Protein AF-A0A7S1R978-F1 (afdb_monomer_lite)

pLDDT: mean 82.75, std 14.95, range [45.62, 96.5]

Organism: Alexandrium catenella (NCBI:txid2925)

Secondary structure (DSSP, 8-state):
----HHHHHHHHHHHHHHHHHHHHHHHHHHHHHTT-HHHHHHHHHHHHHHHHHHHHHHHHHHHHHHHHHT--S-HHHHHHHHHHHHHHHHHHHHHHHHHHHTT---HHHHHHHHHHHHHHHHHHHHHHHHHHHHHHHHHHHH---SGGGHHHHHHHHHHHHHHHHHHIIIIIHHHHHHHHHHHHHHTSSSS-------------------------------------

Structure (mmCIF, N/CA/C/O backbone):
data_AF-A0A7S1R978-F1
#
_entry.id   AF-A0A7S1R978-F1
#
loop_
_atom_site.group_PDB
_atom_site.id
_atom_site.type_symbol
_atom_site.label_atom_id
_atom_site.label_alt_id
_atom_site.label_comp_id
_atom_site.label_asym_id
_atom_site.label_entity_id
_atom_site.label_seq_id
_atom_site.pdbx_PDB_ins_code
_atom_site.Cartn_x
_atom_site.Cartn_y
_atom_site.Cartn_z
_atom_site.occupancy
_atom_site.B_iso_or_equiv
_atom_site.auth_seq_id
_atom_site.auth_comp_id
_atom_site.auth_asym_id
_atom_site.auth_atom_id
_atom_site.pdbx_PDB_model_num
ATOM 1 N N . HIS A 1 1 ? -22.075 9.737 7.996 1.00 59.03 1 HIS A N 1
ATOM 2 C CA . HIS A 1 1 ? -22.981 10.378 7.019 1.00 59.03 1 HIS A CA 1
ATOM 3 C C . HIS A 1 1 ? -23.335 9.335 5.976 1.00 59.03 1 HIS A C 1
ATOM 5 O O . HIS A 1 1 ? -22.424 8.663 5.529 1.00 59.03 1 HIS A O 1
ATOM 11 N N . VAL A 1 2 ? -24.612 9.152 5.635 1.00 78.69 2 VAL A N 1
ATOM 12 C CA . VAL A 1 2 ? -25.001 8.219 4.561 1.00 78.69 2 VAL A CA 1
ATOM 13 C C . VAL A 1 2 ? -24.623 8.870 3.231 1.00 78.69 2 VAL A C 1
ATOM 15 O O . VAL A 1 2 ? -25.146 9.946 2.916 1.00 78.69 2 VAL A O 1
ATOM 18 N N . HIS A 1 3 ? -23.684 8.287 2.491 1.00 80.69 3 HIS A N 1
ATOM 19 C CA . HIS A 1 3 ? -23.348 8.747 1.151 1.00 80.69 3 HIS A CA 1
ATOM 20 C C . HIS A 1 3 ? -24.461 8.341 0.185 1.00 80.69 3 HIS A C 1
ATOM 22 O O . HIS A 1 3 ? -25.211 7.384 0.383 1.00 80.69 3 HIS A O 1
ATOM 28 N N . LYS A 1 4 ? -24.641 9.138 -0.867 1.00 91.88 4 LYS A N 1
ATOM 29 C CA . LYS A 1 4 ? -25.615 8.798 -1.911 1.00 91.88 4 LYS A CA 1
ATOM 30 C C . LYS A 1 4 ? -25.023 7.676 -2.757 1.00 91.88 4 LYS A C 1
ATOM 32 O O . LYS A 1 4 ? -23.852 7.756 -3.109 1.00 91.88 4 LYS A O 1
ATOM 37 N N . GLU A 1 5 ? -25.835 6.712 -3.189 1.00 91.25 5 GLU A N 1
ATOM 38 C CA . GLU A 1 5 ? -25.378 5.587 -4.029 1.00 91.25 5 GLU A CA 1
ATOM 39 C C . GLU A 1 5 ? -24.571 6.042 -5.257 1.00 91.25 5 GLU A C 1
ATOM 41 O O . GLU A 1 5 ? -23.590 5.411 -5.647 1.00 91.25 5 GLU A O 1
ATOM 46 N N . TRP A 1 6 ? -24.944 7.188 -5.835 1.00 94.62 6 TRP A N 1
ATOM 47 C CA . TRP A 1 6 ? -24.218 7.809 -6.941 1.00 94.62 6 TRP A CA 1
ATOM 48 C C . TRP A 1 6 ? -22.760 8.165 -6.601 1.00 94.62 6 TRP A C 1
ATOM 50 O O . TRP A 1 6 ? -21.891 8.031 -7.456 1.00 94.62 6 TRP A O 1
ATOM 60 N N . GLN A 1 7 ? -22.464 8.590 -5.367 1.00 93.69 7 GLN A N 1
ATOM 61 C CA . GLN A 1 7 ? -21.101 8.928 -4.932 1.00 93.69 7 GLN A CA 1
ATOM 62 C C . GLN A 1 7 ? -20.205 7.687 -4.884 1.00 93.69 7 GLN A C 1
ATOM 64 O O . GLN A 1 7 ? -19.060 7.749 -5.329 1.00 93.69 7 GLN A O 1
ATOM 69 N N . VAL A 1 8 ? -20.738 6.556 -4.413 1.00 93.31 8 VAL A N 1
ATOM 70 C CA . VAL A 1 8 ? -20.012 5.277 -4.371 1.00 93.31 8 VAL A CA 1
ATOM 71 C C . VAL A 1 8 ? -19.684 4.805 -5.789 1.00 93.31 8 VAL A C 1
ATOM 73 O O . VAL A 1 8 ? -18.535 4.483 -6.088 1.00 93.31 8 VAL A O 1
ATOM 76 N N . TRP A 1 9 ? -20.660 4.831 -6.700 1.00 95.00 9 TRP A N 1
ATOM 77 C CA . TRP A 1 9 ? -20.430 4.471 -8.104 1.00 95.00 9 TRP A CA 1
ATOM 78 C C . TRP A 1 9 ? -19.468 5.421 -8.816 1.00 95.00 9 TRP A C 1
ATOM 80 O O . TRP A 1 9 ? -18.634 4.973 -9.603 1.00 95.00 9 TRP A O 1
ATOM 90 N N . PHE A 1 10 ? -19.548 6.718 -8.523 1.00 95.44 10 PHE A N 1
ATOM 91 C CA . PHE A 1 10 ? -18.620 7.703 -9.063 1.00 95.44 10 PHE A CA 1
ATOM 92 C C . PHE A 1 10 ? -17.176 7.413 -8.634 1.00 95.44 10 PHE A C 1
ATOM 94 O O . PHE A 1 10 ? -16.287 7.427 -9.482 1.00 95.44 10 PHE A O 1
ATOM 101 N N . MET A 1 11 ? -16.939 7.082 -7.358 1.00 94.31 11 MET A N 1
ATOM 102 C CA . MET A 1 11 ? -15.598 6.721 -6.876 1.00 94.31 11 MET A CA 1
ATOM 103 C C . MET A 1 11 ? -15.069 5.440 -7.517 1.00 94.31 11 MET A C 1
ATOM 105 O O . MET A 1 11 ? -13.900 5.388 -7.894 1.00 94.31 11 MET A O 1
ATOM 109 N N . PHE A 1 12 ? -15.929 4.439 -7.718 1.00 94.81 12 PHE A N 1
ATOM 110 C CA . PHE A 1 12 ? -15.549 3.232 -8.452 1.00 94.81 12 PHE A CA 1
ATOM 111 C C . PHE A 1 12 ? -15.115 3.550 -9.884 1.00 94.81 12 PHE A C 1
ATOM 113 O O . PHE A 1 12 ? -14.046 3.131 -10.325 1.00 94.81 12 PHE A O 1
ATOM 120 N N . LEU A 1 13 ? -15.933 4.321 -10.607 1.00 96.38 13 LEU A N 1
ATOM 121 C CA . LEU A 1 13 ? -15.645 4.704 -11.985 1.00 96.38 13 LEU A CA 1
ATOM 122 C C . LEU A 1 13 ? -14.362 5.538 -12.069 1.00 96.38 13 LEU A C 1
ATOM 124 O O . LEU A 1 13 ? -13.575 5.357 -12.993 1.00 96.38 13 LEU A O 1
ATOM 128 N N . TRP A 1 14 ? -14.132 6.413 -11.091 1.00 95.69 14 TRP A N 1
ATOM 129 C CA . TRP A 1 14 ? -12.905 7.188 -10.965 1.00 95.69 14 TRP A CA 1
ATOM 130 C C . TRP A 1 14 ? -11.675 6.294 -10.759 1.00 95.69 14 TRP A C 1
ATOM 132 O O . TRP A 1 14 ? -10.700 6.428 -11.496 1.00 95.69 14 TRP A O 1
ATOM 142 N N . ALA A 1 15 ? -11.723 5.337 -9.827 1.00 94.69 15 ALA A N 1
ATOM 143 C CA . ALA A 1 15 ? -10.633 4.385 -9.596 1.00 94.69 15 ALA A CA 1
ATOM 144 C C . ALA A 1 15 ? -10.360 3.509 -10.834 1.00 94.69 15 ALA A C 1
ATOM 146 O O . ALA A 1 15 ? -9.205 3.312 -11.228 1.00 94.69 15 ALA A O 1
ATOM 147 N N . ALA A 1 16 ? -11.417 3.052 -11.510 1.00 94.94 16 ALA A N 1
ATOM 148 C CA . ALA A 1 16 ? -11.311 2.311 -12.764 1.00 94.94 16 ALA A CA 1
ATOM 149 C C . ALA A 1 16 ? -10.684 3.169 -13.877 1.00 94.94 16 ALA A C 1
ATOM 151 O O . ALA A 1 16 ? -9.764 2.718 -14.561 1.00 94.94 16 ALA A O 1
ATOM 152 N N . ALA A 1 17 ? -11.111 4.426 -14.021 1.00 96.50 17 ALA A N 1
ATOM 153 C CA . ALA A 1 17 ? -10.533 5.365 -14.979 1.00 96.50 17 ALA A CA 1
ATOM 154 C C . ALA A 1 17 ? -9.047 5.626 -14.688 1.00 96.50 17 ALA A C 1
ATOM 156 O O . ALA A 1 17 ? -8.234 5.571 -15.610 1.00 96.50 17 ALA A O 1
ATOM 157 N N . LEU A 1 18 ? -8.666 5.828 -13.421 1.00 95.06 18 LEU A N 1
ATOM 158 C CA . LEU A 1 18 ? -7.262 5.958 -13.019 1.00 95.06 18 LEU A CA 1
ATOM 159 C C . LEU A 1 18 ? -6.455 4.694 -13.328 1.00 95.06 18 LEU A C 1
ATOM 161 O O . LEU A 1 18 ? -5.318 4.805 -13.775 1.00 95.06 18 LEU A O 1
ATOM 165 N N . THR A 1 19 ? -7.042 3.506 -13.162 1.00 93.00 19 THR A N 1
ATOM 166 C CA . THR A 1 19 ? -6.390 2.231 -13.512 1.00 93.00 19 THR A CA 1
ATOM 167 C C . THR A 1 19 ? -6.107 2.155 -15.011 1.00 93.00 19 THR A C 1
ATOM 169 O O . THR A 1 19 ? -5.001 1.803 -15.422 1.00 93.00 19 THR A O 1
ATOM 172 N N . VAL A 1 20 ? -7.077 2.543 -15.844 1.00 93.56 20 VAL A N 1
ATOM 173 C CA . VAL A 1 20 ? -6.907 2.603 -17.304 1.00 93.56 20 VAL A CA 1
ATOM 174 C C . VAL A 1 20 ? -5.846 3.636 -17.682 1.00 93.56 20 VAL A C 1
ATOM 176 O O . VAL A 1 20 ? -4.959 3.345 -18.484 1.00 93.56 20 VAL A O 1
ATOM 179 N N . VAL A 1 21 ? -5.888 4.829 -17.083 1.00 94.62 21 VAL A N 1
ATOM 180 C CA . VAL A 1 21 ? -4.885 5.879 -17.311 1.00 94.62 21 VAL A CA 1
ATOM 181 C C . VAL A 1 21 ? -3.495 5.398 -16.900 1.00 94.62 21 VAL A C 1
ATOM 183 O O . VAL A 1 21 ? -2.549 5.589 -17.662 1.00 94.62 21 VAL A O 1
ATOM 186 N N . ALA A 1 22 ? -3.352 4.731 -15.755 1.00 91.38 22 ALA A N 1
ATOM 187 C CA . ALA A 1 22 ? -2.092 4.139 -15.319 1.00 91.38 22 ALA A CA 1
ATOM 188 C C . ALA A 1 22 ? -1.600 3.105 -16.346 1.00 91.38 22 ALA A C 1
ATOM 190 O O . ALA A 1 22 ? -0.505 3.256 -16.882 1.00 91.38 22 ALA A O 1
ATOM 191 N N . GLY A 1 23 ? -2.442 2.144 -16.736 1.00 89.75 23 GLY A N 1
ATOM 192 C CA . GLY A 1 23 ? -2.088 1.119 -17.724 1.00 89.75 23 GLY A CA 1
ATOM 193 C C . GLY A 1 23 ? -1.670 1.683 -19.088 1.00 89.75 23 GLY A C 1
ATOM 194 O O . GLY A 1 23 ? -0.723 1.191 -19.697 1.00 89.75 23 GLY A O 1
ATOM 195 N N . LEU A 1 24 ? -2.322 2.751 -19.559 1.00 93.50 24 LEU A N 1
ATOM 196 C CA . LEU A 1 24 ? -1.991 3.397 -20.837 1.00 93.50 24 LEU A CA 1
ATOM 197 C C . LEU A 1 24 ? -0.786 4.343 -20.749 1.00 93.50 24 LEU A C 1
ATOM 199 O O . LEU A 1 24 ? -0.091 4.554 -21.748 1.00 93.50 24 LEU A O 1
ATOM 203 N N . SER A 1 25 ? -0.558 4.957 -19.588 1.00 91.62 25 SER A N 1
ATOM 204 C CA . SER A 1 25 ? 0.518 5.928 -19.388 1.00 91.62 25 SER A CA 1
ATOM 205 C C . SER A 1 25 ? 1.862 5.245 -19.147 1.00 91.62 25 SER A C 1
ATOM 207 O O . SER A 1 25 ? 2.849 5.689 -19.728 1.00 91.62 25 SER A O 1
ATOM 209 N N . LEU A 1 26 ? 1.907 4.130 -18.409 1.00 86.56 26 LEU A N 1
ATOM 210 C CA . LEU A 1 26 ? 3.133 3.372 -18.121 1.00 86.56 26 LEU A CA 1
ATOM 211 C C . LEU A 1 26 ? 4.031 3.120 -19.354 1.00 86.56 26 LEU A C 1
ATOM 213 O O . LEU A 1 26 ? 5.184 3.560 -19.327 1.00 86.56 26 LEU A O 1
ATOM 217 N N . PRO A 1 27 ? 3.539 2.544 -20.471 1.00 88.19 27 PRO A N 1
ATOM 218 C CA . PRO A 1 27 ? 4.378 2.298 -21.649 1.00 88.19 27 PRO A CA 1
ATOM 219 C C . PRO A 1 27 ? 4.818 3.586 -22.365 1.00 88.19 27 PRO A C 1
ATOM 221 O O . PRO A 1 27 ? 5.826 3.603 -23.072 1.00 88.19 27 PRO A O 1
ATOM 224 N N . LYS A 1 28 ? 4.068 4.687 -22.221 1.00 91.50 28 LYS A N 1
ATOM 225 C CA . LYS A 1 28 ? 4.440 5.989 -22.800 1.00 91.50 28 LYS A CA 1
ATOM 226 C C . LYS A 1 28 ? 5.491 6.704 -21.955 1.00 91.50 28 LYS A C 1
ATOM 228 O O . LYS A 1 28 ? 6.410 7.294 -22.519 1.00 91.50 28 LYS A O 1
ATOM 233 N N . LEU A 1 29 ? 5.364 6.639 -20.629 1.00 87.44 29 LEU A N 1
ATOM 234 C CA . LEU A 1 29 ? 6.332 7.201 -19.689 1.00 87.44 29 LEU A CA 1
ATOM 235 C C . LEU A 1 29 ? 7.700 6.534 -19.844 1.00 87.44 29 LEU A C 1
ATOM 237 O O . LEU A 1 29 ? 8.719 7.214 -19.775 1.00 87.44 29 LEU A O 1
ATOM 241 N N . GLU A 1 30 ? 7.728 5.231 -20.112 1.00 85.56 30 GLU A N 1
ATOM 242 C CA . GLU A 1 30 ? 8.974 4.496 -20.327 1.00 85.56 30 GLU A CA 1
ATOM 243 C C . GLU A 1 30 ? 9.753 5.010 -21.546 1.00 85.56 30 GLU A C 1
ATOM 245 O O . GLU A 1 30 ? 10.946 5.291 -21.451 1.00 85.56 30 GLU A O 1
ATOM 250 N N . LYS A 1 31 ? 9.069 5.258 -22.670 1.00 89.56 31 LYS A N 1
ATOM 251 C CA . LYS A 1 31 ? 9.699 5.857 -23.862 1.00 89.56 31 LYS A CA 1
ATOM 252 C C . LYS A 1 31 ? 10.277 7.245 -23.576 1.00 89.56 31 LYS A C 1
ATOM 254 O O . LYS A 1 31 ? 11.285 7.635 -24.166 1.00 89.56 31 LYS A O 1
ATOM 259 N N . LEU A 1 32 ? 9.647 7.994 -22.671 1.00 89.00 32 LEU A N 1
ATOM 260 C CA . LEU A 1 32 ? 10.105 9.322 -22.275 1.00 89.00 32 LEU A CA 1
ATOM 261 C C . LEU A 1 32 ? 11.310 9.261 -21.321 1.00 89.00 32 LEU A C 1
ATOM 263 O O . LEU A 1 32 ? 12.188 10.119 -21.404 1.00 89.00 32 LEU A O 1
ATOM 267 N N . ALA A 1 33 ? 11.396 8.233 -20.471 1.00 89.69 33 ALA A N 1
ATOM 268 C CA . ALA A 1 33 ? 12.484 8.053 -19.506 1.00 89.69 33 ALA A CA 1
ATOM 269 C C . ALA A 1 33 ? 13.871 7.935 -20.168 1.00 89.69 33 ALA A C 1
ATOM 271 O O . ALA A 1 33 ? 14.867 8.338 -19.572 1.00 89.69 33 ALA A O 1
ATOM 272 N N . VAL A 1 34 ? 13.935 7.468 -21.421 1.00 89.94 34 VAL A N 1
ATOM 273 C CA . VAL A 1 34 ? 15.184 7.318 -22.195 1.00 89.94 34 VAL A CA 1
ATOM 274 C C . VAL A 1 34 ? 15.879 8.663 -22.478 1.00 89.94 34 VAL A C 1
ATOM 276 O O . VAL A 1 34 ? 17.083 8.700 -22.710 1.00 89.94 34 VAL A O 1
ATOM 279 N N . HIS A 1 35 ? 15.162 9.791 -22.421 1.00 89.44 35 HIS A N 1
ATOM 280 C CA . HIS A 1 35 ? 15.689 11.095 -22.849 1.00 89.44 35 HIS A CA 1
ATOM 281 C C . HIS A 1 35 ? 16.551 11.819 -21.796 1.00 89.44 35 HIS A C 1
ATOM 283 O O . HIS A 1 35 ? 17.089 12.888 -22.085 1.00 89.44 35 HIS A O 1
ATOM 289 N N . GLY A 1 36 ? 16.718 11.271 -20.585 1.00 92.25 36 GLY A N 1
ATOM 290 C CA . GLY A 1 36 ? 17.681 11.807 -19.621 1.00 92.25 36 GLY A CA 1
ATOM 291 C C . GLY A 1 36 ? 17.504 11.326 -18.175 1.00 92.25 36 GLY A C 1
ATOM 292 O O . GLY A 1 36 ? 16.426 10.876 -17.784 1.00 92.25 36 GLY A O 1
ATOM 293 N N . PRO A 1 37 ? 18.537 11.487 -17.325 1.00 90.06 37 PRO A N 1
ATOM 294 C CA . PRO A 1 37 ? 18.536 10.975 -15.949 1.00 90.06 37 PRO A CA 1
ATOM 295 C C . PRO A 1 37 ? 17.480 11.643 -15.052 1.00 90.06 37 PRO A C 1
ATOM 297 O O . PRO A 1 37 ? 16.910 11.004 -14.169 1.00 90.06 37 PRO A O 1
ATOM 300 N N . TRP A 1 38 ? 17.173 12.922 -15.288 1.00 92.94 38 TRP A N 1
ATOM 301 C CA . TRP A 1 38 ? 16.103 13.627 -14.573 1.00 92.94 38 TRP A CA 1
ATOM 302 C C . TRP A 1 38 ? 14.709 13.147 -14.988 1.00 92.94 38 TRP A C 1
ATOM 304 O O . TRP A 1 38 ? 13.830 13.025 -14.135 1.00 92.94 38 TRP A O 1
ATOM 314 N N . ALA A 1 39 ? 14.520 12.825 -16.273 1.00 92.12 39 ALA A N 1
ATOM 315 C CA . ALA A 1 39 ? 13.264 12.279 -16.776 1.00 92.12 39 ALA A CA 1
ATOM 316 C C . ALA A 1 39 ? 12.991 10.896 -16.174 1.00 92.12 39 ALA A C 1
ATOM 318 O O . ALA A 1 39 ? 11.877 10.647 -15.723 1.00 92.12 39 ALA A O 1
ATOM 319 N N . ALA A 1 40 ? 14.014 10.042 -16.064 1.00 88.19 40 ALA A N 1
ATOM 320 C CA . ALA A 1 40 ? 13.897 8.737 -15.415 1.00 88.19 40 ALA A CA 1
ATOM 321 C C . ALA A 1 40 ? 13.421 8.844 -13.952 1.00 88.19 40 ALA A C 1
ATOM 323 O O . ALA A 1 40 ? 12.474 8.163 -13.559 1.00 88.19 40 ALA A O 1
ATOM 324 N N . ARG A 1 41 ? 14.000 9.762 -13.160 1.00 91.12 41 ARG A N 1
ATOM 325 C CA . ARG A 1 41 ? 13.560 10.010 -11.771 1.00 91.12 41 ARG A CA 1
ATOM 326 C C . ARG A 1 41 ? 12.119 10.511 -11.698 1.00 91.12 41 ARG A C 1
ATOM 328 O O . ARG A 1 41 ? 11.344 10.024 -10.879 1.00 91.12 41 ARG A O 1
ATOM 335 N N . GLY A 1 42 ? 11.756 11.466 -12.556 1.00 92.50 42 GLY A N 1
ATOM 336 C CA . GLY A 1 42 ? 10.394 11.998 -12.617 1.00 92.50 42 GLY A CA 1
ATOM 337 C C . GLY A 1 42 ? 9.370 10.927 -12.992 1.00 92.50 42 GLY A C 1
ATOM 338 O O . GLY A 1 42 ? 8.319 10.832 -12.362 1.00 92.50 42 GLY A O 1
ATOM 339 N N . VAL A 1 43 ? 9.708 10.074 -13.962 1.00 90.75 43 VAL A N 1
ATOM 340 C CA . VAL A 1 43 ? 8.883 8.931 -14.366 1.00 90.75 43 VAL A CA 1
ATOM 341 C C . VAL A 1 43 ? 8.700 7.962 -13.205 1.00 90.75 43 VAL A C 1
ATOM 343 O O . VAL A 1 43 ? 7.564 7.601 -12.924 1.00 90.75 43 VAL A O 1
ATOM 346 N N . HIS A 1 44 ? 9.766 7.595 -12.491 1.00 87.44 44 HIS A N 1
ATOM 347 C CA . HIS A 1 44 ? 9.664 6.706 -11.333 1.00 87.44 44 HIS A CA 1
ATOM 348 C C . HIS A 1 44 ? 8.720 7.265 -10.253 1.00 87.44 44 HIS A C 1
ATOM 350 O O . HIS A 1 44 ? 7.801 6.575 -9.816 1.00 87.44 44 HIS A O 1
ATOM 356 N N . VAL A 1 45 ? 8.877 8.539 -9.872 1.00 90.50 45 VAL A N 1
ATOM 357 C CA . VAL A 1 45 ? 7.979 9.191 -8.898 1.00 90.50 45 VAL A CA 1
ATOM 358 C C . VAL A 1 45 ? 6.534 9.191 -9.398 1.00 90.50 45 VAL A C 1
ATOM 360 O O . VAL A 1 45 ? 5.621 8.856 -8.647 1.00 90.50 45 VAL A O 1
ATOM 363 N N . LEU A 1 46 ? 6.316 9.513 -10.674 1.00 92.12 46 LEU A N 1
ATOM 364 C CA . LEU A 1 46 ? 4.980 9.537 -11.264 1.00 92.12 46 LEU A CA 1
ATOM 365 C C . LEU A 1 46 ? 4.340 8.141 -11.312 1.00 92.12 46 LEU A C 1
ATOM 367 O O . LEU A 1 46 ? 3.148 8.028 -11.034 1.00 92.12 46 LEU A O 1
ATOM 371 N N . LYS A 1 47 ? 5.115 7.082 -11.596 1.00 89.69 47 LYS A N 1
ATOM 372 C CA . LYS A 1 47 ? 4.651 5.684 -11.525 1.00 89.69 47 LYS A CA 1
ATOM 373 C C . LYS A 1 47 ? 4.151 5.347 -10.118 1.00 89.69 47 LYS A C 1
ATOM 375 O O . LYS A 1 47 ? 3.024 4.879 -9.976 1.00 89.69 47 LYS A O 1
ATOM 380 N N . VAL A 1 48 ? 4.959 5.632 -9.092 1.00 89.19 48 VAL A N 1
ATOM 381 C CA . VAL A 1 48 ? 4.608 5.370 -7.685 1.00 89.19 48 VAL A CA 1
ATOM 382 C C . VAL A 1 48 ? 3.351 6.143 -7.287 1.00 89.19 48 VAL A C 1
ATOM 384 O O . VAL A 1 48 ? 2.426 5.559 -6.729 1.00 89.19 48 VAL A O 1
ATOM 387 N N . VAL A 1 49 ? 3.272 7.434 -7.624 1.00 91.62 49 VAL A N 1
ATOM 388 C CA . VAL A 1 49 ? 2.099 8.271 -7.323 1.00 91.62 49 VAL A CA 1
ATOM 389 C C . VAL A 1 49 ? 0.846 7.747 -8.023 1.00 91.62 49 VAL A C 1
ATOM 391 O O . VAL A 1 49 ? -0.200 7.659 -7.389 1.00 91.62 49 VAL A O 1
ATOM 394 N N . LEU A 1 50 ? 0.931 7.365 -9.301 1.00 91.88 50 LEU A N 1
ATOM 395 C CA . LEU A 1 50 ? -0.208 6.806 -10.037 1.00 91.88 50 LEU A CA 1
ATOM 396 C C . LEU A 1 50 ? -0.709 5.505 -9.407 1.00 91.88 50 LEU A C 1
ATOM 398 O O . LEU A 1 50 ? -1.908 5.369 -9.174 1.00 91.88 50 LEU A O 1
ATOM 402 N N . ILE A 1 51 ? 0.199 4.574 -9.105 1.00 89.62 51 ILE A N 1
ATOM 403 C CA . ILE A 1 51 ? -0.149 3.294 -8.475 1.00 89.62 51 ILE A CA 1
ATOM 404 C C . ILE A 1 51 ? -0.773 3.535 -7.100 1.00 89.62 51 ILE A C 1
ATOM 406 O O . ILE A 1 51 ? -1.810 2.952 -6.791 1.00 89.62 51 ILE A O 1
ATOM 410 N N . MET A 1 52 ? -0.210 4.457 -6.319 1.00 90.25 52 MET A N 1
ATOM 411 C CA . MET A 1 52 ? -0.750 4.838 -5.017 1.00 90.25 52 MET A CA 1
ATOM 412 C C . MET A 1 52 ? -2.149 5.459 -5.138 1.00 90.25 52 MET A C 1
ATOM 414 O O . MET A 1 52 ? -3.056 5.066 -4.414 1.00 90.25 52 MET A O 1
ATOM 418 N N . LEU A 1 53 ? -2.383 6.366 -6.090 1.00 93.00 53 LEU A N 1
ATOM 419 C CA . LEU A 1 53 ? -3.707 6.965 -6.314 1.00 93.00 53 LEU A CA 1
ATOM 420 C C . LEU A 1 53 ? -4.764 5.926 -6.704 1.00 93.00 53 LEU A C 1
ATOM 422 O O . LEU A 1 53 ? -5.898 5.998 -6.230 1.00 93.00 53 LEU A O 1
ATOM 426 N N . VAL A 1 54 ? -4.400 4.954 -7.544 1.00 92.50 54 VAL A N 1
ATOM 427 C CA . VAL A 1 54 ? -5.285 3.838 -7.913 1.00 92.50 54 VAL A CA 1
ATOM 428 C C . VAL A 1 54 ? -5.632 3.002 -6.681 1.00 92.50 54 VAL A C 1
ATOM 430 O O . VAL A 1 54 ? -6.809 2.747 -6.422 1.00 92.50 54 VAL A O 1
ATOM 433 N N . ALA A 1 55 ? -4.620 2.631 -5.898 1.00 90.12 55 ALA A N 1
ATOM 434 C CA . ALA A 1 55 ? -4.765 1.905 -4.641 1.00 90.12 55 ALA A CA 1
ATOM 435 C C . ALA A 1 55 ? -5.727 2.611 -3.668 1.00 90.12 55 ALA A C 1
ATOM 437 O O . ALA A 1 55 ? -6.679 2.000 -3.179 1.00 90.12 55 ALA A O 1
ATOM 438 N N . TRP A 1 56 ? -5.530 3.912 -3.446 1.00 90.56 56 TRP A N 1
ATOM 439 C CA . TRP A 1 56 ? -6.397 4.729 -2.593 1.00 90.56 56 TRP A CA 1
ATOM 440 C C . TRP A 1 56 ? -7.824 4.826 -3.127 1.00 90.56 56 TRP A C 1
ATOM 442 O O . TRP A 1 56 ? -8.771 4.755 -2.347 1.00 90.56 56 TRP A O 1
ATOM 452 N N . GLY A 1 57 ? -7.992 4.947 -4.446 1.00 93.56 57 GLY A N 1
ATOM 453 C CA . GLY A 1 57 ? -9.309 4.968 -5.078 1.00 93.56 57 GLY A CA 1
ATOM 454 C C . GLY A 1 57 ? -10.117 3.705 -4.777 1.00 93.56 57 GLY A C 1
ATOM 455 O O . GLY A 1 57 ? -11.281 3.801 -4.389 1.00 93.56 57 GLY A O 1
ATOM 456 N N . TYR A 1 58 ? -9.495 2.529 -4.892 1.00 92.81 58 TYR A N 1
ATOM 457 C CA . TYR A 1 58 ? -10.154 1.264 -4.559 1.00 92.81 58 TYR A CA 1
ATOM 458 C C . TYR A 1 58 ? -10.380 1.084 -3.060 1.00 92.81 58 TYR A C 1
ATOM 460 O O . TYR A 1 58 ? -11.434 0.574 -2.683 1.00 92.81 58 TYR A O 1
ATOM 468 N N . LEU A 1 59 ? -9.437 1.507 -2.212 1.00 89.94 59 LEU A N 1
ATOM 469 C CA . LEU A 1 59 ? -9.591 1.406 -0.761 1.00 89.94 59 LEU A CA 1
ATOM 470 C C . LEU A 1 59 ? -10.759 2.267 -0.272 1.00 89.94 59 LEU A C 1
ATOM 472 O O . LEU A 1 59 ? -11.639 1.743 0.402 1.00 89.94 59 LEU A O 1
ATOM 476 N N . LEU A 1 60 ? -10.817 3.542 -0.673 1.00 91.38 60 LEU A N 1
ATOM 477 C CA . LEU A 1 60 ? -11.903 4.457 -0.300 1.00 91.38 60 LEU A CA 1
ATOM 478 C C . LEU A 1 60 ? -13.255 3.980 -0.832 1.00 91.38 60 LEU A C 1
ATOM 480 O O . LEU A 1 60 ? -14.259 4.013 -0.123 1.00 91.38 60 LEU A O 1
ATOM 484 N N . TRP A 1 61 ? -13.289 3.504 -2.078 1.00 94.50 61 TRP A N 1
ATOM 485 C CA . TRP A 1 61 ? -14.503 2.911 -2.626 1.00 94.50 61 TRP A CA 1
ATOM 486 C C . TRP A 1 61 ? -14.948 1.679 -1.826 1.00 94.50 61 TRP A C 1
ATOM 488 O O . TRP A 1 61 ? -16.130 1.558 -1.500 1.00 94.50 61 TRP A O 1
ATOM 498 N N . GLY A 1 62 ? -14.014 0.778 -1.511 1.00 91.75 62 GLY A N 1
ATOM 499 C CA . GLY A 1 62 ? -14.279 -0.445 -0.761 1.00 91.75 62 GLY A CA 1
ATOM 500 C C . GLY A 1 62 ? -14.790 -0.149 0.643 1.00 91.75 62 GLY A C 1
ATOM 501 O O . GLY A 1 62 ? -15.768 -0.758 1.064 1.00 91.75 62 GLY A O 1
ATOM 502 N N . GLU A 1 63 ? -14.186 0.825 1.319 1.00 90.94 63 GLU A N 1
ATOM 503 C CA . GLU A 1 63 ? -14.607 1.323 2.626 1.00 90.94 63 GLU A CA 1
ATOM 504 C C . GLU A 1 63 ? -16.075 1.774 2.580 1.00 90.94 63 GLU A C 1
ATOM 506 O O . GLU A 1 63 ? -16.921 1.253 3.309 1.00 90.94 63 GLU A O 1
ATOM 511 N N . TRP A 1 64 ? -16.420 2.665 1.647 1.00 91.50 64 TRP A N 1
ATOM 512 C CA . TRP A 1 64 ? -17.783 3.193 1.528 1.00 91.50 64 TRP A CA 1
ATOM 513 C C . TRP A 1 64 ? -18.792 2.106 1.156 1.00 9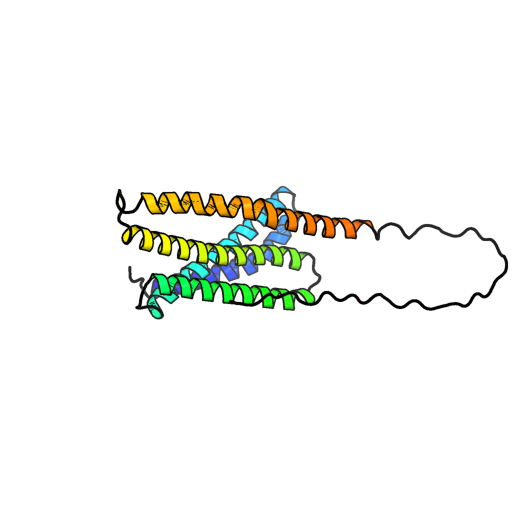1.50 64 TRP A C 1
ATOM 515 O O . TRP A 1 64 ? -19.852 1.993 1.773 1.00 91.50 64 TRP A O 1
ATOM 525 N N . ALA A 1 65 ? -18.459 1.264 0.176 1.00 92.31 65 ALA A N 1
ATOM 526 C CA . ALA A 1 65 ? -19.331 0.177 -0.254 1.00 92.31 65 ALA A CA 1
ATOM 527 C C . ALA A 1 65 ? -19.565 -0.850 0.867 1.00 92.31 65 ALA A C 1
ATOM 529 O O . ALA A 1 65 ? -20.681 -1.362 1.008 1.00 92.31 65 ALA A O 1
ATOM 530 N N . PHE A 1 66 ? -18.535 -1.139 1.665 1.00 91.38 66 PHE A N 1
ATOM 531 C CA . PHE A 1 66 ? -18.602 -2.083 2.774 1.00 91.38 66 PHE A CA 1
ATOM 532 C C . PHE A 1 66 ? -19.462 -1.545 3.923 1.00 91.38 66 PHE A C 1
ATOM 534 O O . PHE A 1 66 ? -20.407 -2.228 4.338 1.00 91.38 66 PHE A O 1
ATOM 541 N N . TYR A 1 67 ? -19.201 -0.317 4.388 1.00 87.62 67 TYR A N 1
ATOM 542 C CA . TYR A 1 67 ? -19.944 0.273 5.509 1.00 87.62 67 TYR A CA 1
ATOM 543 C C . TYR A 1 67 ? -21.410 0.517 5.198 1.00 87.62 67 TYR A C 1
ATOM 545 O O . TYR A 1 67 ? -22.253 0.352 6.074 1.00 87.62 67 TYR A O 1
ATOM 553 N N . GLU A 1 68 ? -21.749 0.883 3.965 1.00 86.88 68 GLU A N 1
ATOM 554 C CA . GLU A 1 68 ? -23.140 1.207 3.649 1.00 86.88 68 GLU A CA 1
ATOM 555 C C . GLU A 1 68 ? -24.006 -0.025 3.402 1.00 86.88 68 GLU A C 1
ATOM 557 O O . GLU A 1 68 ? -25.194 -0.025 3.738 1.00 86.88 68 GLU A O 1
ATOM 562 N N . ARG A 1 69 ? -23.439 -1.075 2.796 1.00 85.88 69 ARG A N 1
ATOM 563 C CA . ARG A 1 69 ? -24.228 -2.229 2.342 1.00 85.88 69 ARG A CA 1
ATOM 564 C C . ARG A 1 69 ? -24.122 -3.441 3.244 1.00 85.88 69 ARG A C 1
ATOM 566 O O . ARG A 1 69 ? -25.118 -4.143 3.404 1.00 85.88 69 ARG A O 1
ATOM 573 N N . MET A 1 70 ? -22.937 -3.719 3.782 1.00 84.00 70 MET A N 1
ATOM 574 C CA . MET A 1 70 ? -22.685 -4.983 4.475 1.00 84.00 70 MET A CA 1
ATOM 575 C C . MET A 1 70 ? -22.825 -4.870 5.988 1.00 84.00 70 MET A C 1
ATOM 577 O O . MET A 1 70 ? -23.281 -5.822 6.619 1.00 84.00 70 MET A O 1
ATOM 581 N N . PHE A 1 71 ? -22.477 -3.722 6.574 1.00 83.00 71 PHE A N 1
ATOM 582 C CA . PHE A 1 71 ? -22.420 -3.581 8.025 1.00 83.00 71 PHE A CA 1
ATOM 583 C C . PHE A 1 71 ? -23.452 -2.596 8.574 1.00 83.00 71 PHE A C 1
ATOM 585 O O . PHE A 1 71 ? -23.333 -1.389 8.424 1.00 83.00 71 PHE A O 1
ATOM 592 N N . ARG A 1 72 ? -24.457 -3.123 9.284 1.00 85.81 72 ARG A N 1
ATOM 593 C CA . ARG A 1 72 ? -25.356 -2.334 10.154 1.00 85.81 72 ARG A CA 1
ATOM 594 C C . ARG A 1 72 ? -25.068 -2.538 11.650 1.00 85.81 72 ARG A C 1
ATOM 596 O O . ARG A 1 72 ? -25.870 -2.128 12.481 1.00 85.81 72 ARG A O 1
ATOM 603 N N . GLY A 1 73 ? -23.984 -3.246 11.970 1.00 86.62 73 GLY A N 1
ATOM 604 C CA . GLY A 1 73 ? -23.610 -3.634 13.329 1.00 86.62 73 GLY A CA 1
ATOM 605 C C . GLY A 1 73 ? -22.585 -2.699 13.969 1.00 86.62 73 GLY A C 1
ATOM 606 O O . GLY A 1 73 ? -22.497 -1.523 13.626 1.00 86.62 73 GLY A O 1
ATOM 607 N N . ASP A 1 74 ? -21.806 -3.255 14.895 1.00 89.31 74 ASP A N 1
ATOM 608 C CA . ASP A 1 74 ? -20.698 -2.570 15.563 1.00 89.31 74 ASP A CA 1
ATOM 609 C C . ASP A 1 74 ? -19.650 -2.090 14.541 1.00 89.31 74 ASP A C 1
ATOM 611 O O . ASP A 1 74 ? -19.150 -2.875 13.726 1.00 89.31 74 ASP A O 1
ATOM 615 N N . MET A 1 75 ? -19.327 -0.794 14.590 1.00 86.00 75 MET A N 1
ATOM 616 C CA . MET A 1 75 ? -18.353 -0.167 13.698 1.00 86.00 75 MET A CA 1
ATOM 617 C C . MET A 1 75 ? -16.971 -0.812 13.831 1.00 86.00 75 MET A C 1
ATOM 619 O O . MET A 1 75 ? -16.335 -1.087 12.812 1.00 86.00 75 MET A O 1
ATOM 623 N N . MET A 1 76 ? -16.527 -1.129 15.052 1.00 88.06 76 MET A N 1
ATOM 624 C CA . MET A 1 76 ? -15.197 -1.691 15.301 1.00 88.06 76 MET A CA 1
ATOM 625 C C . MET A 1 76 ? -15.042 -3.057 14.629 1.00 88.06 76 MET A C 1
ATOM 627 O O . MET A 1 76 ? -14.037 -3.322 13.965 1.00 88.06 76 MET A O 1
ATOM 631 N N . PHE A 1 77 ? -16.067 -3.905 14.741 1.00 90.50 77 PHE A N 1
ATOM 632 C CA . PHE A 1 77 ? -16.071 -5.206 14.077 1.00 90.50 77 PHE A CA 1
ATOM 633 C C . PHE A 1 77 ? -16.073 -5.053 12.548 1.00 90.50 77 PHE A C 1
ATOM 635 O O . PHE A 1 77 ? -15.349 -5.773 11.862 1.00 90.50 77 PHE A O 1
ATOM 642 N N . GLY A 1 78 ? -16.794 -4.060 12.015 1.00 90.81 78 GLY A N 1
ATOM 643 C CA . GLY A 1 78 ? -16.770 -3.725 10.589 1.00 90.81 78 GLY A CA 1
ATOM 644 C C . GLY A 1 78 ? -15.372 -3.351 10.075 1.00 90.81 78 GLY A C 1
ATOM 645 O O . GLY A 1 78 ? -14.932 -3.911 9.073 1.00 90.81 78 GLY A O 1
ATOM 646 N N . HIS A 1 79 ? -14.648 -2.467 10.776 1.00 90.38 79 HIS A N 1
ATOM 647 C CA . HIS A 1 79 ? -13.258 -2.107 10.434 1.00 90.38 79 HIS A CA 1
ATOM 648 C C . HIS A 1 79 ? -12.322 -3.315 10.473 1.00 90.38 79 HIS A C 1
ATOM 650 O O . HIS A 1 79 ? -11.566 -3.527 9.527 1.00 90.38 79 HIS A O 1
ATOM 656 N N . MET A 1 80 ? -12.427 -4.155 11.502 1.00 92.25 80 MET A N 1
ATOM 657 C CA . MET A 1 80 ? -11.603 -5.358 11.614 1.00 92.25 80 MET A CA 1
ATOM 658 C C . MET A 1 80 ? -11.845 -6.334 10.454 1.00 92.25 80 MET A C 1
ATOM 660 O O . MET A 1 80 ? -10.893 -6.806 9.830 1.00 92.25 80 MET A O 1
ATOM 664 N N . VAL A 1 81 ? -13.111 -6.614 10.125 1.00 92.88 81 VAL A N 1
ATOM 665 C CA . VAL A 1 81 ? -13.468 -7.500 9.005 1.00 92.88 81 VAL A CA 1
ATOM 666 C C . VAL A 1 81 ? -12.994 -6.914 7.674 1.00 92.88 81 VAL A C 1
ATOM 668 O O . VAL A 1 81 ? -12.445 -7.648 6.851 1.00 92.88 81 VAL A O 1
ATOM 671 N N . PHE A 1 82 ? -13.146 -5.603 7.471 1.00 91.81 82 PHE A N 1
ATOM 672 C CA . PHE A 1 82 ? -12.654 -4.927 6.272 1.00 91.81 82 PHE A CA 1
ATOM 673 C C . PHE A 1 82 ? -11.135 -5.076 6.111 1.00 91.81 82 PHE A C 1
ATOM 675 O O . PHE A 1 82 ? -10.686 -5.484 5.040 1.00 91.81 82 PHE A O 1
ATOM 682 N N . SER A 1 83 ? -10.343 -4.836 7.161 1.00 92.50 83 SER A N 1
ATOM 683 C CA . SER A 1 83 ? -8.879 -4.989 7.114 1.00 92.50 83 SER A CA 1
ATOM 684 C C . SER A 1 83 ? -8.453 -6.441 6.843 1.00 92.50 83 SER A C 1
ATOM 686 O O . SER A 1 83 ? -7.493 -6.689 6.107 1.00 92.50 83 SER A O 1
ATOM 688 N N . VAL A 1 84 ? -9.196 -7.428 7.359 1.00 93.50 84 VAL A N 1
ATOM 689 C CA . VAL A 1 84 ? -8.959 -8.852 7.056 1.00 93.50 84 VAL A CA 1
ATOM 690 C C . VAL A 1 84 ? -9.265 -9.168 5.590 1.00 93.50 84 VAL A C 1
ATOM 692 O O . VAL A 1 84 ? -8.459 -9.799 4.910 1.00 93.50 84 VAL A O 1
ATOM 695 N N . ILE A 1 85 ? -10.392 -8.700 5.053 1.00 93.06 85 ILE A N 1
ATOM 696 C CA . ILE A 1 85 ? -10.722 -8.904 3.634 1.00 93.06 85 ILE A CA 1
ATOM 697 C C . ILE A 1 85 ? -9.694 -8.203 2.740 1.00 93.06 85 ILE A C 1
ATOM 699 O O . ILE A 1 85 ? -9.207 -8.804 1.783 1.00 93.06 85 ILE A O 1
ATOM 703 N N . ALA A 1 86 ? -9.319 -6.965 3.066 1.00 91.25 86 ALA A N 1
ATOM 704 C CA . ALA A 1 86 ? -8.318 -6.207 2.326 1.00 91.25 86 ALA A CA 1
ATOM 705 C C . ALA A 1 86 ? -6.967 -6.937 2.303 1.00 91.25 86 ALA A C 1
ATOM 707 O O . ALA A 1 86 ? -6.363 -7.061 1.238 1.00 91.25 86 ALA A O 1
ATOM 708 N N . THR A 1 87 ? -6.522 -7.495 3.434 1.00 93.81 87 THR A N 1
ATOM 709 C CA . THR A 1 87 ? -5.283 -8.289 3.477 1.00 93.81 87 THR A CA 1
ATOM 710 C C . THR A 1 87 ? -5.382 -9.586 2.688 1.00 93.81 87 THR A C 1
ATOM 712 O O . THR A 1 87 ? -4.446 -9.903 1.960 1.00 93.81 87 THR A O 1
ATOM 715 N N . LEU A 1 88 ? -6.505 -10.307 2.750 1.00 95.62 88 LEU A N 1
ATOM 716 C CA . LEU A 1 88 ? -6.716 -11.511 1.939 1.00 95.62 88 LEU A CA 1
ATOM 717 C C . LEU A 1 88 ? -6.695 -11.205 0.439 1.00 95.62 88 LEU A C 1
ATOM 719 O O . LEU A 1 88 ? -6.067 -11.937 -0.324 1.00 95.62 88 LEU A O 1
ATOM 723 N N . VAL A 1 89 ? -7.325 -10.109 0.012 1.00 92.94 89 VAL A N 1
ATOM 724 C CA . VAL A 1 89 ? -7.281 -9.657 -1.386 1.00 92.94 89 VAL A CA 1
ATOM 725 C C . VAL A 1 89 ? -5.855 -9.276 -1.782 1.00 92.94 89 VAL A C 1
ATOM 727 O O . VAL A 1 89 ? -5.384 -9.712 -2.830 1.00 92.94 89 VAL A O 1
ATOM 730 N N . CYS A 1 90 ? -5.136 -8.532 -0.937 1.00 93.25 90 CYS A N 1
ATOM 731 C CA . CYS A 1 90 ? -3.735 -8.183 -1.177 1.00 93.25 90 CYS A CA 1
ATOM 732 C C . CYS A 1 90 ? -2.861 -9.438 -1.323 1.00 93.25 90 CYS A C 1
ATOM 734 O O . CYS A 1 90 ? -2.116 -9.554 -2.293 1.00 93.25 90 CYS A O 1
ATOM 736 N N . LEU A 1 91 ? -2.994 -10.410 -0.415 1.00 94.00 91 LEU A N 1
ATOM 737 C CA . LEU A 1 91 ? -2.277 -11.687 -0.473 1.00 94.00 91 LEU A CA 1
ATOM 738 C C . LEU A 1 91 ? -2.633 -12.491 -1.724 1.00 94.00 91 LEU A C 1
ATOM 740 O O . LEU A 1 91 ? -1.739 -13.041 -2.359 1.00 94.00 91 LEU A O 1
ATOM 744 N N . ALA A 1 92 ? -3.910 -12.531 -2.112 1.00 95.81 92 ALA A N 1
ATOM 745 C CA . ALA A 1 92 ? -4.344 -13.208 -3.330 1.00 95.81 92 ALA A CA 1
ATOM 746 C C . ALA A 1 92 ? -3.716 -12.576 -4.580 1.00 95.81 92 ALA A C 1
ATOM 748 O O . ALA A 1 92 ? -3.220 -13.297 -5.444 1.00 95.81 92 ALA A O 1
ATOM 749 N N . VAL A 1 93 ? -3.674 -11.242 -4.666 1.00 92.25 93 VAL A N 1
ATOM 750 C CA . VAL A 1 93 ? -3.024 -10.536 -5.782 1.00 92.25 93 VAL A CA 1
ATOM 751 C C . VAL A 1 93 ? -1.517 -10.793 -5.788 1.00 92.25 93 VAL A C 1
ATOM 753 O O . VAL A 1 93 ? -0.976 -11.135 -6.838 1.00 92.25 93 VAL A O 1
ATOM 756 N N . LEU A 1 94 ? -0.846 -10.706 -4.635 1.00 92.81 94 LEU A N 1
ATOM 757 C CA . LEU A 1 94 ? 0.585 -11.010 -4.514 1.00 92.81 94 LEU A CA 1
ATOM 758 C C . LEU A 1 94 ? 0.898 -12.459 -4.905 1.00 92.81 94 LEU A C 1
ATOM 760 O O . LEU A 1 94 ? 1.877 -12.705 -5.604 1.00 92.81 94 LEU A O 1
ATOM 764 N N . TYR A 1 95 ? 0.051 -13.411 -4.512 1.00 94.94 95 TYR A N 1
ATOM 765 C CA . TYR A 1 95 ? 0.186 -14.818 -4.881 1.00 94.94 95 TYR A CA 1
ATOM 766 C C . TYR A 1 95 ? 0.019 -15.030 -6.390 1.00 94.94 95 TYR A C 1
ATOM 768 O O . TYR A 1 95 ? 0.848 -15.689 -7.016 1.00 94.94 95 TYR A O 1
ATOM 776 N N . ILE A 1 96 ? -1.014 -14.431 -6.996 1.00 93.38 96 ILE A N 1
ATOM 777 C CA . ILE A 1 96 ? -1.227 -14.484 -8.450 1.00 93.38 96 ILE A CA 1
ATOM 778 C C . ILE A 1 96 ? -0.022 -13.888 -9.178 1.00 93.38 96 ILE A C 1
ATOM 780 O O . ILE A 1 96 ? 0.476 -14.501 -10.121 1.00 93.38 96 ILE A O 1
ATOM 784 N N . MET A 1 97 ? 0.474 -12.733 -8.728 1.00 90.06 97 MET A N 1
ATOM 785 C CA . MET A 1 97 ? 1.679 -12.125 -9.284 1.00 90.06 97 MET A CA 1
ATOM 786 C C . MET A 1 97 ? 2.872 -13.070 -9.165 1.00 90.06 97 MET A C 1
ATOM 788 O O . MET A 1 97 ? 3.480 -13.366 -10.181 1.00 90.06 97 MET A O 1
ATOM 792 N N . ALA A 1 98 ? 3.148 -13.632 -7.987 1.00 91.44 98 ALA A N 1
ATOM 793 C CA . ALA A 1 98 ? 4.265 -14.555 -7.783 1.00 91.44 98 ALA A CA 1
ATOM 794 C C . ALA A 1 98 ? 4.212 -15.779 -8.719 1.00 91.44 98 ALA A C 1
ATOM 796 O O . ALA A 1 98 ? 5.229 -16.162 -9.299 1.00 91.44 98 ALA A O 1
ATOM 797 N N . VAL A 1 99 ? 3.026 -16.364 -8.926 1.00 93.38 99 VAL A N 1
ATOM 798 C CA . VAL A 1 99 ? 2.837 -17.507 -9.838 1.00 93.38 99 VAL A CA 1
ATOM 799 C C . VAL A 1 99 ? 3.007 -17.101 -11.308 1.00 93.38 99 VAL A C 1
ATOM 801 O O . VAL A 1 99 ? 3.543 -17.873 -12.106 1.00 93.38 99 VAL A O 1
ATOM 804 N N . VAL A 1 100 ? 2.564 -15.900 -11.689 1.00 91.06 100 VAL A N 1
ATOM 805 C CA . VAL A 1 100 ? 2.680 -15.394 -13.067 1.00 91.06 100 VAL A CA 1
ATOM 806 C C . VAL A 1 100 ? 4.104 -14.928 -13.384 1.00 91.06 100 VAL A C 1
ATOM 808 O O . VAL A 1 100 ? 4.578 -15.167 -14.496 1.00 91.06 100 VAL A O 1
ATOM 811 N N . SER A 1 101 ? 4.813 -14.335 -12.421 1.00 87.25 101 SER A N 1
ATOM 812 C CA . SER A 1 101 ? 6.168 -13.797 -12.592 1.00 87.25 101 SER A CA 1
ATOM 813 C C . SER A 1 101 ? 7.182 -14.856 -13.010 1.00 87.25 101 SER A C 1
ATOM 815 O O . SER A 1 101 ? 8.071 -14.558 -13.801 1.00 87.25 101 SER A O 1
ATOM 817 N N . GLY A 1 102 ? 6.998 -16.120 -12.610 1.00 83.38 102 GLY A N 1
ATOM 818 C CA . GLY A 1 102 ? 7.840 -17.233 -13.069 1.00 83.38 102 GLY A CA 1
ATOM 819 C C . GLY A 1 102 ? 7.825 -17.466 -14.589 1.00 83.38 102 GLY A C 1
ATOM 820 O O . GLY A 1 102 ? 8.648 -18.219 -15.102 1.00 83.38 102 GLY A O 1
ATOM 821 N N . ARG A 1 103 ? 6.907 -16.831 -15.332 1.00 84.38 103 ARG A N 1
ATOM 822 C CA . ARG A 1 103 ? 6.821 -16.928 -16.797 1.00 84.38 103 ARG A CA 1
ATOM 823 C C . ARG A 1 103 ? 7.446 -15.744 -17.531 1.00 84.38 103 ARG A C 1
ATOM 825 O O . ARG A 1 103 ? 7.650 -15.850 -18.739 1.00 84.38 103 ARG A O 1
ATOM 832 N N . TRP A 1 104 ? 7.686 -14.613 -16.866 1.00 76.81 104 TRP A N 1
ATOM 833 C CA . TRP A 1 104 ? 8.089 -13.362 -17.516 1.00 76.81 104 TRP A CA 1
ATOM 834 C C . TRP A 1 104 ? 9.480 -12.944 -17.037 1.00 76.81 104 TRP A C 1
ATOM 836 O O . TRP A 1 104 ? 9.638 -12.423 -15.943 1.00 76.81 104 TRP A O 1
ATOM 846 N N . THR A 1 105 ? 10.492 -13.130 -17.883 1.00 80.25 105 THR A N 1
ATOM 847 C CA . THR A 1 105 ? 11.896 -12.783 -17.589 1.00 80.25 105 THR A CA 1
ATOM 848 C C . THR A 1 105 ? 12.299 -11.383 -18.061 1.00 80.25 105 THR A C 1
ATOM 850 O O . THR A 1 105 ? 13.482 -11.053 -18.082 1.00 80.25 105 THR A O 1
ATOM 853 N N . SER A 1 106 ? 11.344 -10.536 -18.465 1.00 84.56 106 SER A N 1
ATOM 854 C CA . SER A 1 106 ? 11.673 -9.170 -18.888 1.00 84.56 106 SER A CA 1
ATOM 855 C C . SER A 1 106 ? 12.072 -8.318 -17.673 1.00 84.56 106 SER A C 1
ATOM 857 O O . SER A 1 106 ? 11.273 -8.221 -16.738 1.00 84.56 106 SER A O 1
ATOM 859 N N . PRO A 1 107 ? 13.225 -7.618 -17.696 1.00 79.12 107 PRO A N 1
ATOM 860 C CA . PRO A 1 107 ? 13.629 -6.691 -16.632 1.00 79.12 107 PRO A CA 1
ATOM 861 C C . PRO A 1 107 ? 12.559 -5.636 -16.300 1.00 79.12 107 PRO A C 1
ATOM 863 O O . PRO A 1 107 ? 12.408 -5.217 -15.158 1.00 79.12 107 PRO A O 1
ATOM 866 N N . GLN A 1 108 ? 11.759 -5.250 -17.297 1.00 77.19 108 GLN A N 1
ATOM 867 C CA . GLN A 1 108 ? 10.664 -4.283 -17.151 1.00 77.19 108 GLN A CA 1
ATOM 868 C C . GLN A 1 108 ? 9.505 -4.824 -16.303 1.00 77.19 108 GLN A C 1
ATOM 870 O O . GLN A 1 108 ? 8.842 -4.074 -15.578 1.00 77.19 108 GLN A O 1
ATOM 875 N N . ALA A 1 109 ? 9.239 -6.129 -16.413 1.00 81.31 109 ALA A N 1
ATOM 876 C CA . ALA A 1 109 ? 8.195 -6.784 -15.639 1.00 81.31 109 ALA A CA 1
ATOM 877 C C . ALA A 1 109 ? 8.568 -6.815 -14.152 1.00 81.31 109 ALA A C 1
ATOM 879 O O . ALA A 1 109 ? 7.696 -6.592 -13.317 1.00 81.31 109 ALA A O 1
ATOM 880 N N . MET A 1 110 ? 9.858 -6.995 -13.843 1.00 84.62 110 MET A N 1
ATOM 881 C CA . MET A 1 110 ? 10.372 -6.991 -12.471 1.00 84.62 110 MET A CA 1
ATOM 882 C C . MET A 1 110 ? 10.218 -5.615 -11.807 1.00 84.62 110 MET A C 1
ATOM 884 O O . MET A 1 110 ? 9.598 -5.526 -10.753 1.00 84.62 110 MET A O 1
ATOM 888 N N . GLU A 1 111 ? 10.641 -4.524 -12.464 1.00 82.75 111 GLU A N 1
ATOM 889 C CA . GLU A 1 111 ? 10.475 -3.164 -11.907 1.00 82.75 111 GLU A CA 1
ATOM 890 C C . GLU A 1 111 ? 8.992 -2.840 -11.644 1.00 82.75 111 GLU A C 1
ATOM 892 O O . GLU A 1 111 ? 8.618 -2.298 -10.605 1.00 82.75 111 GLU A O 1
ATOM 897 N N . THR A 1 112 ? 8.113 -3.197 -12.585 1.00 82.81 112 THR A N 1
ATOM 898 C CA . THR A 1 112 ? 6.669 -2.954 -12.438 1.00 82.81 112 THR A CA 1
ATOM 899 C C . THR A 1 112 ? 6.074 -3.786 -11.303 1.00 82.81 112 THR A C 1
ATOM 901 O O . THR A 1 112 ? 5.195 -3.308 -10.576 1.00 82.81 112 THR A O 1
ATOM 904 N N . GLN A 1 113 ? 6.550 -5.020 -11.135 1.00 88.00 113 GLN A N 1
ATOM 905 C CA . GLN A 1 113 ? 6.146 -5.898 -10.049 1.00 88.00 113 GLN A CA 1
ATOM 906 C C . GLN A 1 113 ? 6.526 -5.302 -8.692 1.00 88.00 113 GLN A C 1
ATOM 908 O O . GLN A 1 113 ? 5.648 -5.209 -7.837 1.00 88.00 113 GLN A O 1
ATOM 913 N N . ASP A 1 114 ? 7.753 -4.821 -8.513 1.00 87.12 114 ASP A N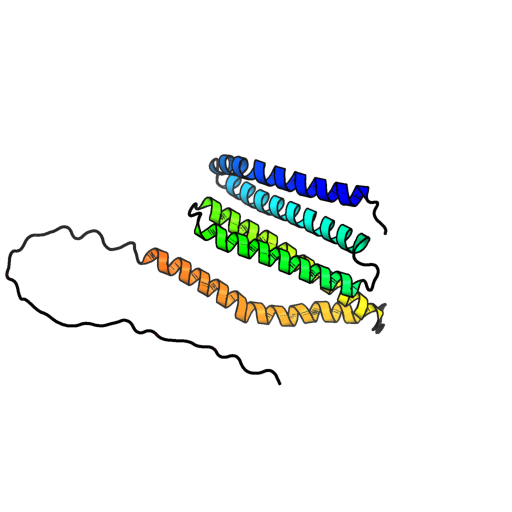 1
ATOM 914 C CA . ASP A 1 114 ? 8.214 -4.255 -7.237 1.00 87.12 114 ASP A CA 1
ATOM 915 C C . ASP A 1 114 ? 7.395 -3.032 -6.814 1.00 87.12 114 ASP A C 1
ATOM 917 O O . ASP A 1 114 ? 6.956 -2.916 -5.661 1.00 87.12 114 ASP A O 1
ATOM 921 N N . ILE A 1 115 ? 7.101 -2.137 -7.763 1.00 86.31 115 ILE A N 1
ATOM 922 C CA . ILE A 1 115 ? 6.270 -0.959 -7.486 1.00 86.31 115 ILE A CA 1
ATOM 923 C C . ILE A 1 115 ? 4.836 -1.385 -7.140 1.00 86.31 115 ILE A C 1
ATOM 925 O O . ILE A 1 115 ? 4.220 -0.826 -6.230 1.00 86.31 115 ILE A O 1
ATOM 929 N N . THR A 1 116 ? 4.300 -2.398 -7.825 1.00 87.81 116 THR A N 1
ATOM 930 C CA . THR A 1 116 ? 2.951 -2.917 -7.554 1.00 87.81 116 THR A CA 1
ATOM 931 C C . THR A 1 116 ? 2.874 -3.586 -6.181 1.00 87.81 116 THR A C 1
ATOM 933 O O . THR A 1 116 ? 1.943 -3.309 -5.425 1.00 87.81 116 THR A O 1
ATOM 936 N N . ILE A 1 117 ? 3.869 -4.401 -5.817 1.00 90.94 117 ILE A N 1
ATOM 937 C CA . ILE A 1 117 ? 3.985 -5.028 -4.492 1.00 90.94 117 ILE A CA 1
ATOM 938 C C . ILE A 1 117 ? 4.030 -3.951 -3.406 1.00 90.94 117 ILE A C 1
ATOM 940 O O . ILE A 1 117 ? 3.324 -4.058 -2.402 1.00 90.94 117 ILE A O 1
ATOM 944 N N . THR A 1 118 ? 4.804 -2.887 -3.629 1.00 88.50 118 THR A N 1
ATOM 945 C CA . THR A 1 118 ? 4.882 -1.736 -2.719 1.00 88.50 118 THR A CA 1
ATOM 946 C C . THR A 1 118 ? 3.526 -1.040 -2.574 1.00 88.50 118 THR A C 1
ATOM 948 O O . THR A 1 118 ? 3.098 -0.735 -1.464 1.00 88.50 118 THR A O 1
ATOM 951 N N . GLY A 1 119 ? 2.804 -0.824 -3.676 1.00 88.12 119 GLY A N 1
ATOM 952 C CA . GLY A 1 119 ? 1.455 -0.256 -3.636 1.00 88.12 119 GLY A CA 1
ATOM 953 C C . GLY A 1 119 ? 0.473 -1.124 -2.841 1.00 88.12 119 GLY A C 1
ATOM 954 O O . GLY A 1 119 ? -0.253 -0.615 -1.990 1.00 88.12 119 GLY A O 1
ATOM 955 N N . ILE A 1 120 ? 0.481 -2.439 -3.070 1.00 91.44 120 ILE A N 1
ATOM 956 C CA . ILE A 1 120 ? -0.398 -3.398 -2.384 1.00 91.44 120 ILE A CA 1
ATOM 957 C C . ILE A 1 120 ? -0.079 -3.476 -0.884 1.00 91.44 120 ILE A C 1
ATOM 959 O O . ILE A 1 120 ? -0.992 -3.477 -0.056 1.00 91.44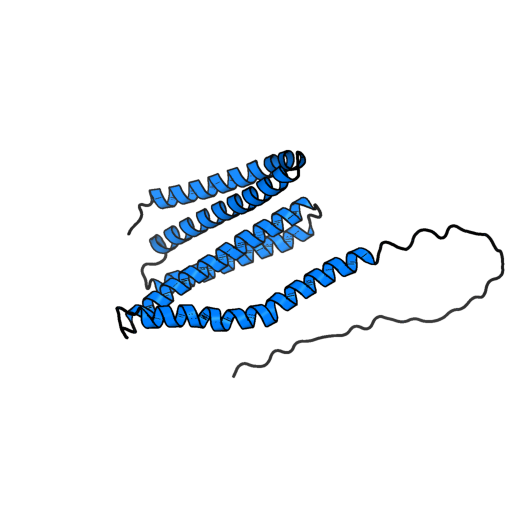 120 ILE A O 1
ATOM 963 N N . SER A 1 121 ? 1.202 -3.513 -0.511 1.00 91.12 121 SER A N 1
ATOM 964 C CA . SER A 1 121 ? 1.605 -3.567 0.899 1.00 91.12 121 SER A CA 1
ATOM 965 C C . SER A 1 121 ? 1.218 -2.293 1.656 1.00 91.12 121 SER A C 1
ATOM 967 O O . SER A 1 121 ? 0.766 -2.379 2.798 1.00 91.12 121 SER A O 1
ATOM 969 N N . LEU A 1 122 ? 1.292 -1.125 1.008 1.00 88.19 122 LEU A N 1
ATOM 970 C CA . LEU A 1 122 ? 0.821 0.143 1.572 1.00 88.19 122 LEU A CA 1
ATOM 971 C C . LEU A 1 122 ? -0.697 0.164 1.788 1.00 88.19 122 LEU A C 1
ATOM 973 O O . LEU A 1 122 ? -1.147 0.643 2.826 1.00 88.19 122 LEU A O 1
ATOM 977 N N . VAL A 1 123 ? -1.487 -0.384 0.858 1.00 88.19 123 VAL A N 1
ATOM 978 C CA . VAL A 1 123 ? -2.951 -0.528 1.015 1.00 88.19 123 VAL A CA 1
ATOM 979 C C . VAL A 1 123 ? -3.279 -1.378 2.238 1.00 88.19 123 VAL A C 1
ATOM 981 O O . VAL A 1 123 ? -4.108 -0.988 3.063 1.00 88.19 123 VAL A O 1
ATOM 984 N N . ALA A 1 124 ? -2.600 -2.516 2.386 1.00 91.69 124 ALA A N 1
ATOM 985 C CA . ALA A 1 124 ? -2.759 -3.377 3.550 1.00 91.69 124 ALA A CA 1
ATOM 986 C C . ALA A 1 124 ? -2.379 -2.644 4.847 1.00 91.69 124 ALA A C 1
ATOM 988 O O . ALA A 1 124 ? -3.161 -2.652 5.800 1.00 91.69 124 ALA A O 1
ATOM 989 N N . ALA A 1 125 ? -1.230 -1.962 4.874 1.00 91.06 125 ALA A N 1
ATOM 990 C CA . ALA A 1 125 ? -0.771 -1.205 6.038 1.00 91.06 125 ALA A CA 1
ATOM 991 C C . ALA A 1 125 ? -1.763 -0.101 6.439 1.00 91.06 125 ALA A C 1
ATOM 993 O O . ALA A 1 125 ? -2.153 -0.027 7.603 1.00 91.06 125 ALA A O 1
ATOM 994 N N . TRP A 1 126 ? -2.241 0.687 5.474 1.00 89.81 126 TRP A N 1
ATOM 995 C CA . TRP A 1 126 ? -3.225 1.746 5.709 1.00 89.81 126 TRP A CA 1
ATOM 996 C C . TRP A 1 126 ? -4.555 1.197 6.238 1.00 89.81 126 TRP A C 1
ATOM 998 O O . TRP A 1 126 ? -5.138 1.757 7.165 1.00 89.81 126 TRP A O 1
ATOM 1008 N N . SER A 1 127 ? -5.025 0.063 5.700 1.00 90.62 127 SER A N 1
ATOM 1009 C CA . SER A 1 127 ? -6.257 -0.576 6.185 1.00 90.62 127 SER A CA 1
ATOM 1010 C C . SER A 1 127 ? -6.160 -0.983 7.661 1.00 90.62 127 SER A C 1
ATOM 1012 O O . SER A 1 127 ? -7.135 -0.863 8.404 1.00 90.62 127 SER A O 1
ATOM 1014 N N . TRP A 1 128 ? -4.982 -1.426 8.111 1.00 93.50 128 TRP A N 1
ATOM 1015 C CA . TRP A 1 128 ? -4.735 -1.748 9.515 1.00 93.50 128 TRP A CA 1
ATOM 1016 C C . TRP A 1 128 ? -4.565 -0.501 10.371 1.00 93.50 128 TRP A C 1
ATOM 1018 O O . TRP A 1 128 ? -5.142 -0.445 11.451 1.00 93.50 128 TRP A O 1
ATOM 1028 N N . GLU A 1 129 ? -3.833 0.506 9.894 1.00 91.69 129 GLU A N 1
ATOM 1029 C CA . GLU A 1 129 ? -3.689 1.793 10.582 1.00 91.69 129 GLU A CA 1
ATOM 1030 C C . GLU A 1 129 ? -5.057 2.412 10.885 1.00 91.69 129 GLU A C 1
ATOM 1032 O O . GLU A 1 129 ? -5.323 2.826 12.013 1.00 91.69 129 GLU A O 1
ATOM 1037 N N . HIS A 1 130 ? -5.962 2.397 9.908 1.00 89.12 130 HIS A N 1
ATOM 1038 C CA . HIS A 1 130 ? -7.315 2.895 10.095 1.00 89.12 130 HIS A CA 1
ATOM 1039 C C . HIS A 1 130 ? -8.099 2.080 11.140 1.00 89.12 130 HIS A C 1
ATOM 1041 O O . HIS A 1 130 ? -8.713 2.661 12.034 1.00 89.12 130 HIS A O 1
ATOM 1047 N N . CYS A 1 131 ? -8.014 0.744 11.098 1.00 91.25 131 CYS A N 1
ATOM 1048 C CA . CYS A 1 131 ? -8.618 -0.117 12.120 1.00 91.25 131 CYS A CA 1
ATOM 1049 C C . CYS A 1 131 ? -8.050 0.160 13.524 1.00 91.25 131 CYS A C 1
ATOM 1051 O O . CYS A 1 131 ? -8.806 0.193 14.496 1.00 91.25 131 CYS A O 1
ATOM 1053 N N . PHE A 1 132 ? -6.739 0.386 13.644 1.00 90.50 132 PHE A N 1
ATOM 1054 C CA . PHE A 1 132 ? -6.107 0.739 14.915 1.00 90.50 132 PHE A CA 1
ATOM 1055 C C . PHE A 1 132 ? -6.572 2.100 15.424 1.00 90.50 132 PHE A C 1
ATOM 1057 O O . PHE A 1 132 ? -6.887 2.213 16.604 1.00 90.50 132 PHE A O 1
ATOM 1064 N N . ASN A 1 133 ? -6.674 3.110 14.558 1.00 90.44 133 ASN A N 1
ATOM 10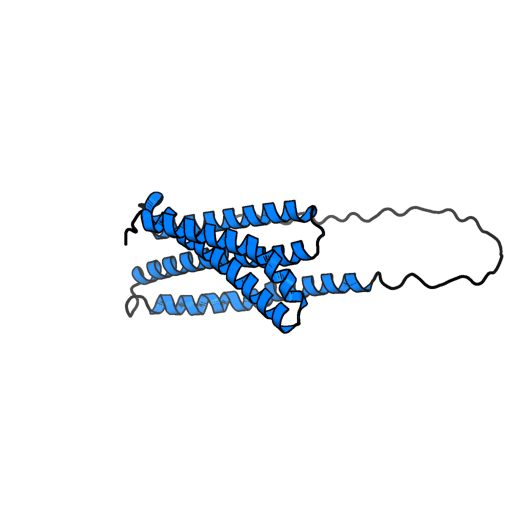65 C CA . ASN A 1 133 ? -7.174 4.432 14.943 1.00 90.44 133 ASN A CA 1
ATOM 1066 C C . ASN A 1 133 ? -8.590 4.346 15.528 1.00 90.44 133 ASN A C 1
ATOM 1068 O O . ASN A 1 133 ? -8.837 4.874 16.610 1.00 90.44 133 ASN A O 1
ATOM 1072 N N . VAL A 1 134 ? -9.484 3.594 14.880 1.00 91.19 134 VAL A N 1
ATOM 1073 C CA . VAL A 1 134 ? -10.847 3.375 15.388 1.00 91.19 134 VAL A CA 1
ATOM 1074 C C . VAL A 1 134 ? -10.834 2.628 16.724 1.00 91.19 134 VAL A C 1
ATOM 1076 O O . VAL A 1 134 ? -11.537 3.018 17.653 1.00 91.19 134 VAL A O 1
ATOM 1079 N N . ALA A 1 135 ? -10.006 1.590 16.869 1.00 90.88 135 ALA A N 1
ATOM 1080 C CA . ALA A 1 135 ? -9.881 0.869 18.136 1.00 90.88 135 ALA A CA 1
ATOM 1081 C C . ALA A 1 135 ? -9.373 1.776 19.276 1.00 90.88 135 ALA A C 1
ATOM 1083 O O . ALA A 1 135 ? -9.884 1.715 20.395 1.00 90.88 135 ALA A O 1
ATOM 1084 N N . LEU A 1 136 ? -8.399 2.649 18.998 1.00 89.50 136 LEU A N 1
ATOM 1085 C CA . LEU A 1 136 ? -7.891 3.633 19.959 1.00 89.50 136 LEU A CA 1
ATOM 1086 C C . LEU A 1 136 ? -8.949 4.674 20.338 1.00 89.50 136 LEU A C 1
ATOM 1088 O O . LEU A 1 136 ? -8.982 5.121 21.487 1.00 89.50 136 LEU A O 1
ATOM 1092 N N . ASP A 1 137 ? -9.812 5.056 19.398 1.00 89.88 137 ASP A N 1
ATOM 1093 C CA . ASP A 1 137 ? -10.929 5.955 19.669 1.00 89.88 137 ASP A CA 1
ATOM 1094 C C . ASP A 1 137 ? -11.937 5.319 20.629 1.00 89.88 137 ASP A C 1
ATOM 1096 O O . ASP A 1 137 ? -12.248 5.937 21.648 1.00 89.88 137 ASP A O 1
ATOM 1100 N N . VAL A 1 138 ? -12.333 4.065 20.386 1.00 89.44 138 VAL A N 1
ATOM 1101 C CA . VAL A 1 138 ? -13.237 3.303 21.269 1.00 89.44 138 VAL A CA 1
ATOM 1102 C C . VAL A 1 138 ? -12.647 3.148 22.675 1.00 89.44 138 VAL A C 1
ATOM 1104 O O . VAL A 1 138 ? -13.318 3.424 23.668 1.00 89.44 138 VAL A O 1
ATOM 1107 N N . ILE A 1 139 ? -11.366 2.777 22.785 1.00 88.25 139 ILE A N 1
ATOM 1108 C CA . ILE A 1 139 ? -10.675 2.676 24.083 1.00 88.25 139 ILE A CA 1
ATOM 1109 C C . ILE A 1 139 ? -10.646 4.040 24.789 1.00 88.25 139 ILE A C 1
ATOM 1111 O O . ILE A 1 139 ? -10.844 4.118 26.001 1.00 88.25 139 ILE A O 1
ATOM 1115 N N . GLY A 1 140 ? -10.404 5.126 24.053 1.00 88.19 140 GLY A N 1
ATOM 1116 C CA . GLY A 1 140 ? -10.387 6.475 24.617 1.00 88.19 140 GLY A CA 1
ATOM 1117 C C . GLY A 1 140 ? -11.749 6.939 25.142 1.00 88.19 140 GLY A C 1
ATOM 1118 O O . GLY A 1 140 ? -11.795 7.706 26.104 1.00 88.19 140 GLY A O 1
ATOM 1119 N N . GLU A 1 141 ? -12.844 6.481 24.534 1.00 88.62 141 GLU A N 1
ATOM 1120 C CA . GLU A 1 141 ? -14.208 6.778 24.987 1.00 88.62 141 GLU A CA 1
ATOM 1121 C C . GLU A 1 141 ? -14.592 5.988 26.243 1.00 88.62 141 GLU A C 1
ATOM 1123 O O . GLU A 1 141 ? -15.188 6.567 27.155 1.00 88.62 141 GLU A O 1
ATOM 1128 N N . GLU A 1 142 ? -14.194 4.715 26.322 1.00 89.06 142 GLU A N 1
ATOM 1129 C CA . GLU A 1 142 ? -14.478 3.839 27.467 1.00 89.06 142 GLU A CA 1
ATOM 1130 C C . GLU A 1 142 ? -13.650 4.234 28.705 1.00 89.06 142 GLU A C 1
ATOM 1132 O O . GLU A 1 142 ? -14.158 4.334 29.825 1.00 89.06 142 GLU A O 1
ATOM 1137 N N . TYR A 1 143 ? -12.364 4.542 28.512 1.00 85.19 143 TYR A N 1
ATOM 1138 C CA . TYR A 1 143 ? -11.455 4.944 29.583 1.00 85.19 143 TYR A CA 1
ATOM 1139 C C . TYR A 1 143 ? -11.374 6.473 29.689 1.00 85.19 143 TYR A C 1
ATOM 1141 O O . TYR A 1 143 ? -10.380 7.095 29.307 1.00 85.19 143 TYR A O 1
ATOM 1149 N N . GLN A 1 144 ? -12.400 7.095 30.282 1.00 81.06 144 GLN A N 1
ATOM 1150 C CA . GLN A 1 144 ? -12.470 8.551 30.526 1.00 81.06 144 GLN A CA 1
ATOM 1151 C C . GLN A 1 144 ? -11.519 9.067 31.630 1.00 81.06 144 GLN A C 1
ATOM 1153 O O . GLN A 1 144 ? -11.859 9.941 32.431 1.00 81.06 144 GLN A O 1
ATOM 1158 N N . VAL A 1 145 ? -10.290 8.563 31.687 1.00 80.25 145 VAL A N 1
ATOM 1159 C CA . VAL A 1 145 ? -9.237 9.074 32.572 1.00 80.25 145 VAL A CA 1
ATOM 1160 C C . VAL A 1 145 ? -8.589 10.322 31.954 1.00 80.25 145 VAL A C 1
ATOM 1162 O O . VAL A 1 145 ? -7.592 10.251 31.239 1.00 80.25 145 VAL A O 1
ATOM 1165 N N . GLY A 1 146 ? -9.176 11.488 32.252 1.00 69.31 146 GLY A N 1
ATOM 1166 C CA . GLY A 1 146 ? -8.650 12.821 31.913 1.00 69.31 146 GLY A CA 1
ATOM 1167 C C . GLY A 1 146 ? -8.991 13.315 30.498 1.00 69.31 146 GLY A C 1
ATOM 1168 O O . GLY A 1 146 ? -9.091 12.525 29.568 1.00 69.31 146 GLY A O 1
ATOM 1169 N N . TYR A 1 147 ? -9.196 14.637 30.347 1.00 79.88 147 TYR A N 1
ATOM 1170 C CA . TYR A 1 147 ? -9.410 15.386 29.085 1.00 79.88 147 TYR A CA 1
ATOM 1171 C C . TYR A 1 147 ? -10.004 14.570 27.913 1.00 79.88 147 TYR A C 1
ATOM 1173 O O . TYR A 1 147 ? -9.395 14.478 26.851 1.00 79.88 147 TYR A O 1
ATOM 1181 N N . LYS A 1 148 ? -11.194 13.975 28.094 1.00 83.62 148 LYS A N 1
ATOM 1182 C CA . LYS A 1 148 ? -11.898 13.199 27.049 1.00 83.62 148 LYS A CA 1
ATOM 1183 C C . LYS A 1 148 ? -11.070 12.045 26.441 1.00 83.62 148 LYS A C 1
ATOM 1185 O O . LYS A 1 148 ? -11.096 11.843 25.230 1.00 83.62 148 LYS A O 1
ATOM 1190 N N . GLY A 1 149 ? -10.296 11.329 27.258 1.00 83.56 149 GLY A N 1
ATOM 1191 C CA . GLY A 1 149 ? -9.517 10.172 26.803 1.00 83.56 149 GLY A CA 1
ATOM 1192 C C . GLY A 1 149 ? -8.236 10.533 26.043 1.00 83.56 149 GLY A C 1
ATOM 1193 O O . GLY A 1 149 ? -7.645 9.679 25.386 1.00 83.56 149 GLY A O 1
ATOM 1194 N N . LEU A 1 150 ? -7.764 11.785 26.121 1.00 87.06 150 LEU A N 1
ATOM 1195 C CA . LEU A 1 150 ? -6.532 12.207 25.441 1.00 87.06 150 LEU A CA 1
ATOM 1196 C C . LEU A 1 150 ? -5.287 11.479 25.975 1.00 87.06 150 LEU A C 1
ATOM 1198 O O . LEU A 1 150 ? -4.388 11.139 25.208 1.00 87.06 150 LEU A O 1
ATOM 1202 N N . VAL A 1 151 ? -5.239 11.231 27.287 1.00 91.12 151 VAL A N 1
ATOM 1203 C CA . VAL A 1 151 ? -4.097 10.588 27.954 1.00 91.12 151 VAL A CA 1
ATOM 1204 C C . VAL A 1 151 ? -3.855 9.163 27.436 1.00 91.12 151 VAL A C 1
ATOM 1206 O O . VAL A 1 151 ? -2.743 8.912 26.972 1.00 91.12 151 VAL A O 1
ATOM 1209 N N . PRO A 1 152 ? -4.835 8.234 27.440 1.00 87.81 152 PRO A N 1
ATOM 1210 C CA . PRO A 1 152 ? -4.608 6.881 26.928 1.00 87.81 152 PRO A CA 1
ATOM 1211 C C . PRO A 1 152 ? -4.237 6.863 25.439 1.00 87.81 152 PRO A C 1
ATOM 1213 O O . PRO A 1 152 ? -3.349 6.102 25.057 1.00 87.81 152 PRO A O 1
ATOM 1216 N N . LYS A 1 153 ? -4.819 7.748 24.614 1.00 88.00 153 LYS A N 1
ATOM 1217 C CA . LYS A 1 153 ? -4.447 7.877 23.192 1.00 88.00 153 LYS A CA 1
ATOM 1218 C C . LYS A 1 153 ? -2.984 8.283 23.018 1.00 88.00 153 LYS A C 1
ATOM 1220 O O . LYS A 1 153 ? -2.265 7.654 22.248 1.00 88.00 153 LYS A O 1
ATOM 1225 N N . LEU A 1 154 ? -2.523 9.290 23.763 1.00 90.94 154 LEU A N 1
ATOM 1226 C CA . LEU A 1 154 ? -1.133 9.750 23.703 1.00 90.94 154 LEU A CA 1
ATOM 1227 C C . LEU A 1 154 ? -0.157 8.677 24.205 1.00 90.94 154 LEU A C 1
ATOM 1229 O O . LEU A 1 154 ? 0.880 8.447 23.586 1.00 90.94 154 LEU A O 1
ATOM 1233 N N . VAL A 1 155 ? -0.496 8.003 25.307 1.00 92.75 155 VAL A N 1
ATOM 1234 C CA . VAL A 1 155 ? 0.332 6.925 25.864 1.00 92.75 155 VAL A CA 1
ATOM 1235 C C . VAL A 1 155 ? 0.476 5.787 24.856 1.00 92.75 155 VAL A C 1
ATOM 1237 O O . VAL A 1 155 ? 1.598 5.358 24.603 1.00 92.75 155 VAL A O 1
ATOM 1240 N N . LEU A 1 156 ? -0.616 5.341 24.229 1.00 90.31 156 LEU A N 1
ATOM 1241 C CA . LEU A 1 156 ? -0.573 4.286 23.211 1.00 90.31 156 LEU A CA 1
ATOM 1242 C C . LEU A 1 156 ? 0.194 4.728 21.958 1.00 90.31 156 LEU A C 1
ATOM 1244 O O . LEU A 1 156 ? 1.025 3.968 21.463 1.00 90.31 156 LEU A O 1
ATOM 1248 N N . ALA A 1 157 ? 0.005 5.971 21.505 1.00 90.31 157 ALA A N 1
ATOM 1249 C CA . ALA A 1 157 ? 0.729 6.533 20.365 1.00 90.31 157 ALA A CA 1
ATOM 1250 C C . ALA A 1 157 ? 2.250 6.620 20.588 1.00 90.31 157 ALA A C 1
ATOM 1252 O O . ALA A 1 157 ? 3.004 6.556 19.622 1.00 90.31 157 ALA A O 1
ATOM 1253 N N . ILE A 1 158 ? 2.717 6.746 21.835 1.00 94.62 158 ILE A N 1
ATOM 1254 C CA . ILE A 1 158 ? 4.150 6.730 22.179 1.00 94.62 158 ILE A CA 1
ATOM 1255 C C . ILE A 1 158 ? 4.643 5.295 22.396 1.00 94.62 158 ILE A C 1
ATOM 1257 O O . ILE A 1 158 ? 5.725 4.926 21.934 1.00 94.62 158 ILE A O 1
ATOM 1261 N N . LEU A 1 159 ? 3.854 4.477 23.092 1.00 95.12 159 LEU A N 1
ATOM 1262 C CA . LEU A 1 159 ? 4.234 3.124 23.484 1.00 95.12 159 LEU A CA 1
ATOM 1263 C C . LEU A 1 159 ? 4.353 2.192 22.275 1.00 95.12 159 LEU A C 1
ATOM 1265 O O . LEU A 1 159 ? 5.313 1.427 22.199 1.00 95.12 159 LEU A O 1
ATOM 1269 N N . ILE A 1 160 ? 3.433 2.285 21.308 1.00 92.81 160 ILE A N 1
ATOM 1270 C CA . ILE A 1 160 ? 3.448 1.445 20.102 1.00 92.81 160 ILE A CA 1
ATOM 1271 C C . ILE A 1 160 ? 4.766 1.627 19.320 1.00 92.81 160 ILE A C 1
ATOM 1273 O O . ILE A 1 160 ? 5.485 0.636 19.157 1.00 92.81 160 ILE A O 1
ATOM 1277 N N . PRO A 1 161 ? 5.179 2.844 18.900 1.00 92.69 161 PRO A N 1
ATOM 1278 C CA . PRO A 1 161 ? 6.480 3.048 18.266 1.00 92.69 161 PRO A CA 1
ATOM 1279 C C . PRO A 1 161 ? 7.653 2.673 19.167 1.00 92.69 161 PRO A C 1
ATOM 1281 O O . PRO A 1 161 ? 8.612 2.091 18.672 1.00 92.69 161 PRO A O 1
ATOM 1284 N N . ALA A 1 162 ? 7.588 2.956 20.474 1.00 96.31 162 ALA A N 1
ATOM 1285 C CA . ALA A 1 162 ? 8.671 2.631 21.403 1.00 96.31 162 ALA A CA 1
ATOM 1286 C C . ALA A 1 162 ? 8.970 1.122 21.475 1.00 96.31 162 ALA A C 1
ATOM 1288 O O . ALA A 1 162 ? 10.121 0.746 21.687 1.00 96.31 162 ALA A O 1
ATOM 1289 N N . VAL A 1 163 ? 7.968 0.262 21.259 1.00 95.94 163 VAL A N 1
ATOM 1290 C CA . VAL A 1 163 ? 8.127 -1.204 21.214 1.00 95.94 163 VAL A CA 1
ATOM 1291 C C . VAL A 1 163 ? 8.410 -1.710 19.793 1.00 95.94 163 VAL A C 1
ATOM 1293 O O . VAL A 1 163 ? 9.242 -2.605 19.599 1.00 95.94 163 VAL A O 1
ATOM 1296 N N . LEU A 1 164 ? 7.759 -1.137 18.777 1.00 93.19 164 LEU A N 1
ATOM 1297 C CA . LEU A 1 164 ? 7.917 -1.576 17.388 1.00 93.19 164 LEU A CA 1
ATOM 1298 C C . LEU A 1 164 ? 9.268 -1.174 16.785 1.00 93.19 164 LEU A C 1
ATOM 1300 O O . LEU A 1 164 ? 9.895 -2.006 16.131 1.00 93.19 164 LEU A O 1
ATOM 1304 N N . LEU A 1 165 ? 9.759 0.047 17.029 1.00 93.81 165 LEU A N 1
ATOM 1305 C CA . LEU A 1 165 ? 11.052 0.522 16.510 1.00 93.81 165 LEU A CA 1
ATOM 1306 C C . LEU A 1 165 ? 12.233 -0.386 16.875 1.00 93.81 165 LEU A C 1
ATOM 1308 O O . LEU A 1 165 ? 12.950 -0.798 15.960 1.00 93.81 165 LEU A O 1
ATOM 1312 N N . PRO A 1 166 ? 12.479 -0.731 18.155 1.00 95.56 166 PRO A N 1
ATOM 1313 C CA . PRO A 1 166 ? 13.613 -1.584 18.497 1.00 95.56 166 PRO A CA 1
ATOM 1314 C C . PRO A 1 166 ? 13.477 -2.981 17.883 1.00 95.56 166 PRO A C 1
ATOM 1316 O O . PRO A 1 166 ? 14.467 -3.551 17.421 1.00 95.56 166 PRO A O 1
ATOM 1319 N N . THR A 1 167 ? 12.253 -3.509 17.808 1.00 94.44 167 THR A N 1
ATOM 1320 C CA . THR A 1 167 ? 11.971 -4.808 17.183 1.00 94.44 167 THR A CA 1
ATOM 1321 C C . THR A 1 167 ? 12.277 -4.780 15.685 1.00 94.44 167 THR A C 1
ATOM 1323 O O . THR A 1 167 ? 12.974 -5.669 15.186 1.00 94.44 167 THR A O 1
ATOM 1326 N N . TYR A 1 168 ? 11.829 -3.730 14.992 1.00 92.81 168 TYR A N 1
ATOM 1327 C CA . TYR A 1 168 ? 12.070 -3.491 13.570 1.00 92.81 168 TYR A CA 1
ATOM 1328 C C . TYR A 1 168 ? 13.565 -3.363 13.260 1.00 92.81 168 TYR A C 1
ATOM 1330 O O . TYR A 1 168 ? 14.088 -4.065 12.392 1.00 92.81 168 TYR A O 1
ATOM 1338 N N . VAL A 1 169 ? 14.277 -2.508 14.000 1.00 95.50 169 VAL A N 1
ATOM 1339 C CA . VAL A 1 169 ? 15.710 -2.256 13.785 1.00 95.50 169 VAL A CA 1
ATOM 1340 C C . VAL A 1 169 ? 16.537 -3.517 14.016 1.00 95.50 169 VAL A C 1
ATOM 1342 O O . VAL A 1 169 ? 17.500 -3.755 13.290 1.00 95.50 169 VAL A O 1
ATOM 1345 N N . ARG A 1 170 ? 16.172 -4.340 15.004 1.00 95.31 170 ARG A N 1
ATOM 1346 C CA . ARG A 1 170 ? 16.929 -5.549 15.336 1.00 95.31 170 ARG A CA 1
ATOM 1347 C C . ARG A 1 170 ? 16.695 -6.697 14.351 1.00 95.31 170 ARG A C 1
ATOM 1349 O O . ARG A 1 170 ? 17.651 -7.394 14.022 1.00 95.31 170 ARG A O 1
ATOM 1356 N N . HIS A 1 171 ? 15.458 -6.903 13.898 1.00 93.44 171 HIS A N 1
ATOM 1357 C CA . HIS A 1 171 ? 15.099 -8.092 13.112 1.00 93.44 171 HIS A CA 1
ATOM 1358 C C . HIS A 1 171 ? 14.876 -7.808 11.630 1.00 93.44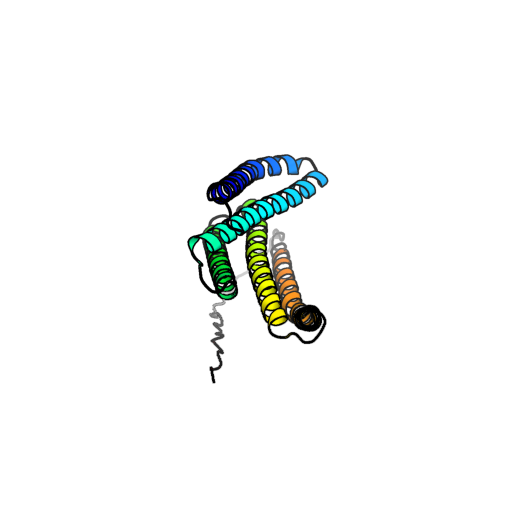 171 HIS A C 1
ATOM 1360 O O . HIS A 1 171 ? 15.335 -8.576 10.795 1.00 93.44 171 HIS A O 1
ATOM 1366 N N . ILE A 1 172 ? 14.171 -6.732 11.277 1.00 91.38 172 ILE A N 1
ATOM 1367 C CA . ILE A 1 172 ? 13.804 -6.484 9.876 1.00 91.38 172 ILE A CA 1
ATOM 1368 C C . ILE A 1 172 ? 14.991 -5.902 9.122 1.00 91.38 172 ILE A C 1
ATOM 1370 O O . ILE A 1 172 ? 15.360 -6.406 8.066 1.00 91.38 172 ILE A O 1
ATOM 1374 N N . ARG A 1 173 ? 15.652 -4.894 9.700 1.00 90.06 173 ARG A N 1
ATOM 1375 C CA . ARG A 1 173 ? 16.810 -4.263 9.054 1.00 90.06 173 ARG A CA 1
ATOM 1376 C C . ARG A 1 173 ? 17.931 -5.264 8.770 1.00 90.06 173 ARG A C 1
ATOM 1378 O O . ARG A 1 173 ? 18.543 -5.199 7.713 1.00 90.06 173 ARG A O 1
ATOM 1385 N N . THR A 1 174 ? 18.201 -6.174 9.704 1.00 91.38 174 THR A N 1
ATOM 1386 C CA . THR A 1 174 ? 19.256 -7.183 9.544 1.00 91.38 174 THR A CA 1
ATOM 1387 C C . THR A 1 174 ? 18.934 -8.158 8.417 1.00 91.38 174 THR A C 1
ATOM 1389 O O . THR A 1 174 ? 19.815 -8.449 7.620 1.00 91.38 174 THR A O 1
ATOM 1392 N N . ARG A 1 175 ? 17.672 -8.584 8.281 1.00 90.94 175 ARG A N 1
ATOM 1393 C CA . ARG A 1 175 ? 17.225 -9.457 7.183 1.00 90.94 175 ARG A CA 1
ATOM 1394 C C . ARG A 1 175 ? 17.297 -8.790 5.813 1.00 90.94 175 ARG A C 1
ATOM 1396 O O . ARG A 1 175 ? 17.682 -9.449 4.860 1.00 90.94 175 ARG A O 1
ATOM 1403 N N . VAL A 1 176 ? 16.950 -7.507 5.714 1.00 88.62 176 VAL A N 1
ATOM 1404 C CA . VAL A 1 176 ? 17.021 -6.774 4.438 1.00 88.62 176 VAL A CA 1
ATOM 1405 C C . VAL A 1 176 ? 18.468 -6.657 3.959 1.00 88.62 176 VAL A C 1
ATOM 1407 O O . VAL A 1 176 ? 18.750 -6.977 2.812 1.00 88.62 176 VAL A O 1
ATOM 1410 N N . ILE A 1 177 ? 19.393 -6.287 4.853 1.00 91.06 177 ILE A N 1
ATOM 1411 C CA . ILE A 1 177 ? 20.822 -6.180 4.517 1.00 91.06 177 ILE A CA 1
ATOM 1412 C C . ILE A 1 177 ? 21.393 -7.539 4.087 1.00 91.06 177 ILE A C 1
ATOM 1414 O O . ILE A 1 177 ? 22.188 -7.597 3.157 1.00 91.06 177 ILE A O 1
ATOM 1418 N N . ASP A 1 178 ? 20.989 -8.621 4.754 1.00 90.56 178 ASP A N 1
ATOM 1419 C CA . ASP A 1 178 ? 21.421 -9.986 4.429 1.00 90.56 178 ASP A CA 1
ATOM 1420 C C . ASP A 1 178 ? 20.971 -10.394 3.012 1.00 90.56 178 ASP A C 1
ATOM 1422 O O . ASP A 1 178 ? 21.773 -10.870 2.212 1.00 90.56 178 ASP A O 1
ATOM 1426 N N . ILE A 1 179 ? 19.712 -10.111 2.652 1.00 87.12 179 ILE A N 1
ATOM 1427 C CA . ILE A 1 179 ? 19.170 -10.370 1.306 1.00 87.12 179 ILE A CA 1
ATOM 1428 C C . ILE A 1 179 ? 19.922 -9.555 0.243 1.00 87.12 179 ILE A C 1
ATOM 1430 O O . ILE A 1 179 ? 20.368 -10.125 -0.751 1.00 87.12 179 ILE A O 1
ATOM 1434 N N . GLU A 1 180 ? 20.137 -8.255 0.475 1.00 84.69 180 GLU A N 1
ATOM 1435 C CA . GLU A 1 180 ? 20.892 -7.389 -0.447 1.00 84.69 180 GLU A CA 1
ATOM 1436 C C . GLU A 1 180 ? 22.339 -7.881 -0.638 1.00 84.69 180 GLU A C 1
ATOM 1438 O O . GLU A 1 180 ? 22.869 -7.884 -1.751 1.00 84.69 180 GLU A O 1
ATOM 1443 N N . GLN A 1 181 ? 22.992 -8.344 0.435 1.00 86.25 181 GLN A N 1
ATOM 1444 C CA . GLN A 1 181 ? 24.344 -8.906 0.360 1.00 86.25 181 GLN A CA 1
ATOM 1445 C C . GLN A 1 181 ? 24.391 -10.200 -0.457 1.00 86.25 181 GLN A C 1
ATOM 1447 O O . GLN A 1 181 ? 25.319 -10.380 -1.249 1.00 86.25 181 GLN A O 1
ATOM 1452 N N . HIS A 1 182 ? 23.398 -11.078 -0.304 1.00 79.88 182 HIS A N 1
ATOM 1453 C CA . HIS A 1 182 ? 23.299 -12.306 -1.090 1.00 79.88 182 HIS A CA 1
ATOM 1454 C C . HIS A 1 182 ? 23.063 -12.023 -2.581 1.00 79.88 182 HIS A C 1
ATOM 1456 O O . HIS A 1 182 ? 23.737 -12.622 -3.422 1.00 79.88 182 HIS A O 1
ATOM 1462 N N . GLU A 1 183 ? 22.187 -11.077 -2.926 1.00 77.62 183 GLU A N 1
ATOM 1463 C CA . GLU A 1 183 ? 21.944 -10.690 -4.324 1.00 77.62 183 GLU A CA 1
ATOM 1464 C C . GLU A 1 183 ? 23.199 -10.104 -4.993 1.00 77.62 183 GLU A C 1
ATOM 1466 O O . GLU A 1 183 ? 23.511 -10.433 -6.140 1.00 77.62 183 GLU A O 1
ATOM 1471 N N . HIS A 1 184 ? 23.978 -9.294 -4.269 1.00 73.56 184 HIS A N 1
ATOM 1472 C CA . HIS A 1 184 ? 25.219 -8.720 -4.796 1.00 73.56 184 HIS A CA 1
ATOM 1473 C C . HIS A 1 184 ? 26.402 -9.703 -4.825 1.00 73.56 184 HIS A C 1
ATOM 1475 O O . HIS A 1 184 ? 27.260 -9.595 -5.704 1.00 73.56 184 HIS A O 1
ATOM 1481 N N . GLY A 1 185 ? 26.459 -10.675 -3.909 1.00 67.94 185 GLY A N 1
ATOM 1482 C CA . GLY A 1 185 ? 27.537 -11.668 -3.839 1.00 67.94 185 GLY A CA 1
ATOM 1483 C C . GLY A 1 185 ? 27.542 -12.663 -5.006 1.00 67.94 185 GLY A C 1
ATOM 1484 O O . GLY A 1 185 ? 28.610 -13.038 -5.490 1.00 67.94 185 GLY A O 1
ATOM 1485 N N . HIS A 1 186 ? 26.367 -13.048 -5.511 1.00 59.41 186 HIS A N 1
ATOM 1486 C CA . HIS A 1 186 ? 26.249 -13.995 -6.627 1.00 59.41 186 HIS A CA 1
ATOM 1487 C C . HIS A 1 186 ? 26.501 -13.368 -8.010 1.00 59.41 186 HIS A C 1
ATOM 1489 O O . HIS A 1 186 ? 26.834 -14.088 -8.945 1.00 59.41 186 HIS A O 1
ATOM 1495 N N . GLY A 1 187 ? 26.432 -12.039 -8.150 1.00 55.91 187 GLY A N 1
ATOM 1496 C CA . GLY A 1 187 ? 26.698 -11.356 -9.424 1.00 55.91 187 GLY A CA 1
ATOM 1497 C C . GLY A 1 187 ? 28.178 -11.287 -9.836 1.00 55.91 187 GLY A C 1
ATOM 1498 O O . GLY A 1 187 ? 28.472 -11.010 -10.997 1.00 55.91 187 GLY A O 1
ATOM 1499 N N . HIS A 1 188 ? 29.117 -11.536 -8.914 1.00 56.28 188 HIS A N 1
ATOM 1500 C CA . HIS A 1 188 ? 30.559 -11.375 -9.159 1.00 56.28 188 HIS A CA 1
ATOM 1501 C C . HIS A 1 188 ? 31.349 -12.686 -9.313 1.00 56.28 188 HIS A C 1
ATOM 1503 O O . HIS A 1 188 ? 32.509 -12.634 -9.722 1.00 56.28 188 HIS A O 1
ATOM 1509 N N . ALA A 1 189 ? 30.756 -13.849 -9.026 1.00 55.47 189 ALA A N 1
ATOM 1510 C CA . ALA A 1 189 ? 31.468 -15.130 -9.077 1.00 55.47 189 ALA A CA 1
ATOM 1511 C C . ALA A 1 189 ? 31.544 -15.762 -10.486 1.00 55.47 189 ALA A C 1
ATOM 1513 O O . ALA A 1 189 ? 32.467 -16.530 -10.745 1.00 55.47 189 ALA A O 1
ATOM 1514 N N . ASP A 1 190 ? 30.663 -15.387 -11.422 1.00 55.03 190 ASP A N 1
ATOM 1515 C CA . ASP A 1 190 ? 30.568 -16.027 -12.752 1.00 55.03 190 ASP A CA 1
ATOM 1516 C C . ASP A 1 190 ? 31.340 -15.294 -13.875 1.00 55.03 190 ASP A C 1
ATOM 1518 O O . ASP A 1 190 ? 31.255 -15.652 -15.049 1.00 55.03 190 ASP A O 1
ATOM 1522 N N . GLY A 1 191 ? 32.124 -14.261 -13.541 1.00 52.34 191 GLY A N 1
ATOM 1523 C CA . GLY A 1 191 ? 32.816 -13.402 -14.517 1.00 52.34 191 GLY A CA 1
ATOM 1524 C C . GLY A 1 191 ? 34.253 -13.792 -14.894 1.00 52.34 191 GLY A C 1
ATOM 1525 O O . GLY A 1 191 ? 34.842 -13.135 -15.751 1.00 52.34 191 GLY A O 1
ATOM 1526 N N . HIS A 1 192 ? 34.849 -14.825 -14.286 1.00 52.53 192 HIS A N 1
ATOM 1527 C CA . HIS A 1 192 ? 36.266 -15.168 -14.494 1.00 52.53 192 HIS A CA 1
ATOM 1528 C C . HIS A 1 192 ? 36.492 -16.656 -14.795 1.00 52.53 192 HIS A C 1
ATOM 1530 O O . HIS A 1 192 ? 37.136 -17.366 -14.032 1.00 52.53 192 HIS A O 1
ATOM 1536 N N . SER A 1 193 ? 36.009 -17.132 -15.944 1.00 52.25 193 SER A N 1
ATOM 1537 C CA . SER A 1 193 ? 36.522 -18.378 -16.533 1.00 52.25 193 SER A CA 1
ATOM 1538 C C . SER A 1 193 ? 36.402 -18.379 -18.057 1.00 52.25 193 SER A C 1
ATOM 1540 O O . SER A 1 193 ? 35.705 -19.197 -18.634 1.00 52.25 193 SER A O 1
ATOM 1542 N N . HIS A 1 194 ? 37.056 -17.430 -18.734 1.00 53.59 194 HIS A N 1
ATOM 1543 C CA . HIS A 1 194 ? 37.383 -17.560 -20.158 1.00 53.59 194 HIS A CA 1
ATOM 1544 C C . HIS A 1 194 ? 38.624 -16.727 -20.481 1.00 53.59 194 HIS A C 1
ATOM 1546 O O . HIS A 1 194 ? 38.567 -15.501 -20.524 1.00 53.59 194 HIS A O 1
ATOM 1552 N N . GLY A 1 195 ? 39.752 -17.408 -20.693 1.00 51.81 195 GLY A N 1
ATOM 1553 C CA . GLY A 1 195 ? 40.979 -16.774 -21.171 1.00 51.81 195 GLY A CA 1
ATOM 1554 C C . GLY A 1 195 ? 42.273 -17.501 -20.817 1.00 51.81 195 GLY A C 1
ATOM 1555 O O . GLY A 1 195 ? 43.220 -16.848 -20.396 1.00 51.81 195 GLY A O 1
ATOM 1556 N N . GLN A 1 196 ? 42.341 -18.825 -20.979 1.00 47.25 196 GLN A N 1
ATOM 1557 C CA . GLN A 1 196 ? 43.629 -19.502 -21.144 1.00 47.25 196 GLN A CA 1
ATOM 1558 C C . GLN A 1 196 ? 43.577 -20.286 -22.458 1.00 47.25 196 GLN A C 1
ATOM 1560 O O . GLN A 1 196 ? 43.222 -21.460 -22.501 1.00 47.25 196 GLN A O 1
ATOM 1565 N N . GLU A 1 197 ? 43.817 -19.555 -23.552 1.00 55.66 197 GLU A N 1
ATOM 1566 C CA . GLU A 1 197 ? 44.122 -20.134 -24.861 1.00 55.66 197 GLU A CA 1
ATOM 1567 C C . GLU A 1 197 ? 45.476 -20.851 -24.807 1.00 55.66 197 GLU A C 1
ATOM 1569 O O . GLU A 1 197 ? 46.373 -20.477 -24.049 1.00 55.66 197 GLU A O 1
ATOM 1574 N N . GLY A 1 198 ? 45.561 -21.919 -25.598 1.00 48.38 198 GLY A N 1
ATOM 1575 C CA . GLY A 1 198 ? 46.594 -22.938 -25.555 1.00 48.38 198 GLY A CA 1
ATOM 1576 C C . GLY A 1 198 ? 48.022 -22.433 -25.741 1.00 48.38 198 GLY A C 1
ATOM 1577 O O . GLY A 1 198 ? 48.308 -21.533 -26.530 1.00 48.38 198 GLY A O 1
ATOM 1578 N N . HIS A 1 199 ? 48.934 -23.126 -25.066 1.00 51.44 199 HIS A N 1
ATOM 1579 C CA . HIS A 1 199 ? 50.250 -23.383 -25.624 1.00 51.44 199 HIS A CA 1
ATOM 1580 C C . HIS A 1 199 ? 50.518 -24.884 -25.528 1.00 51.44 199 HIS A C 1
ATOM 1582 O O . HIS A 1 199 ? 50.365 -25.494 -24.469 1.00 51.44 199 HIS A O 1
ATOM 1588 N N . ASP A 1 200 ? 50.851 -25.454 -26.676 1.00 61.12 200 ASP A N 1
ATOM 1589 C CA . ASP A 1 200 ? 50.893 -26.878 -26.969 1.00 61.12 200 ASP A CA 1
ATOM 1590 C C . ASP A 1 200 ? 52.026 -27.600 -26.229 1.00 61.12 200 ASP A C 1
ATOM 1592 O O . ASP A 1 200 ? 53.123 -27.061 -26.056 1.00 61.12 200 ASP A O 1
ATOM 1596 N N . GLY A 1 201 ? 51.771 -28.846 -25.828 1.00 50.16 201 GLY A N 1
ATOM 1597 C CA . GLY A 1 201 ? 52.769 -29.725 -25.230 1.00 50.16 201 GLY A CA 1
ATOM 1598 C C . GLY A 1 201 ? 52.242 -31.145 -25.067 1.00 50.16 201 GLY A C 1
ATOM 1599 O O . GLY A 1 201 ? 51.612 -31.469 -24.066 1.00 50.16 201 GLY A O 1
ATOM 1600 N N . GLU A 1 202 ? 52.490 -31.969 -26.083 1.00 55.09 202 GLU A N 1
ATOM 1601 C CA . GLU A 1 202 ? 52.300 -33.420 -26.099 1.00 55.09 202 GLU A CA 1
ATOM 1602 C C . GLU A 1 202 ? 52.844 -34.105 -24.837 1.00 55.09 202 GLU A C 1
ATOM 1604 O O . GLU A 1 202 ? 53.965 -33.832 -24.410 1.00 55.09 202 GLU A O 1
ATOM 1609 N N . GLY A 1 203 ? 52.113 -35.094 -24.314 1.00 45.62 203 GLY A N 1
ATOM 1610 C CA . GLY A 1 203 ? 52.738 -36.076 -23.433 1.00 45.62 203 GLY A CA 1
ATOM 1611 C C . GLY A 1 203 ? 51.805 -36.862 -22.529 1.00 45.62 203 GLY A C 1
ATOM 1612 O O . GLY A 1 203 ? 51.556 -36.454 -21.408 1.00 45.62 203 GLY A O 1
ATOM 1613 N N . HIS A 1 204 ? 51.448 -38.054 -23.008 1.00 46.47 204 HIS A N 1
ATOM 1614 C CA . HIS A 1 204 ? 51.294 -39.288 -22.232 1.00 46.47 204 HIS A CA 1
ATOM 1615 C C . HIS A 1 204 ? 50.207 -39.376 -21.150 1.00 46.47 204 HIS A C 1
ATOM 1617 O O . HIS A 1 204 ? 50.200 -38.688 -20.138 1.00 46.47 204 HIS A O 1
ATOM 1623 N N . GLY A 1 205 ? 49.302 -40.329 -21.376 1.00 51.38 205 GLY A N 1
ATOM 1624 C CA . GLY A 1 205 ? 48.168 -40.587 -20.511 1.00 51.38 205 GLY A CA 1
ATOM 1625 C C . GLY A 1 205 ? 48.499 -41.311 -19.216 1.00 51.38 205 GLY A C 1
ATOM 1626 O O . GLY A 1 205 ? 49.500 -42.010 -19.099 1.00 51.38 205 GLY A O 1
ATOM 1627 N N . GLU A 1 206 ? 47.541 -41.237 -18.303 1.00 48.28 206 GLU A N 1
ATOM 1628 C CA . GLU A 1 206 ? 47.321 -42.267 -17.308 1.00 48.28 206 GLU A CA 1
ATOM 1629 C C . GLU A 1 206 ? 45.824 -42.338 -17.000 1.00 48.28 206 GLU A C 1
ATOM 1631 O O . GLU A 1 206 ? 45.144 -41.338 -16.775 1.00 48.28 206 GLU A O 1
ATOM 1636 N N . ILE A 1 207 ? 45.304 -43.557 -17.086 1.00 58.47 207 ILE A N 1
ATOM 1637 C CA . ILE A 1 207 ? 43.945 -43.935 -16.729 1.00 58.47 207 ILE A CA 1
ATOM 1638 C C . ILE A 1 207 ? 43.879 -43.934 -15.204 1.00 58.47 207 ILE A C 1
ATOM 1640 O O . ILE A 1 207 ? 44.529 -44.768 -14.581 1.00 58.47 207 ILE A O 1
ATOM 1644 N N . SER A 1 208 ? 43.046 -43.078 -14.610 1.00 54.09 208 SER A N 1
ATOM 1645 C CA . SER A 1 208 ? 42.609 -43.275 -13.229 1.00 54.09 208 SER A CA 1
ATOM 1646 C C . SER A 1 208 ? 41.089 -43.205 -13.132 1.00 54.09 208 SER A C 1
ATOM 1648 O O . SER A 1 208 ? 40.461 -42.162 -13.301 1.00 54.09 208 SER A O 1
ATOM 1650 N N . LYS A 1 209 ? 40.517 -44.390 -12.915 1.00 56.69 209 LYS A N 1
ATOM 1651 C CA . LYS A 1 209 ? 39.230 -44.606 -12.260 1.00 56.69 209 LYS A CA 1
ATOM 1652 C C . LYS A 1 209 ? 39.361 -44.125 -10.814 1.00 56.69 209 LYS A C 1
ATOM 1654 O O . LYS A 1 209 ? 40.275 -44.594 -10.154 1.00 56.69 209 LYS A O 1
ATOM 1659 N N . ASP A 1 210 ? 38.428 -43.326 -10.309 1.00 49.34 210 ASP A N 1
ATOM 1660 C CA . ASP A 1 210 ? 37.645 -43.741 -9.140 1.00 49.34 210 ASP A CA 1
ATOM 1661 C C . ASP A 1 210 ? 36.537 -42.753 -8.763 1.00 49.34 210 ASP A C 1
ATOM 1663 O O . ASP A 1 210 ? 36.659 -41.553 -8.981 1.00 49.34 210 ASP A O 1
ATOM 1667 N N . ALA A 1 211 ? 35.466 -43.358 -8.231 1.00 45.84 211 ALA A N 1
ATOM 1668 C CA . ALA A 1 211 ? 34.501 -42.884 -7.235 1.00 45.84 211 ALA A CA 1
ATOM 1669 C C . ALA A 1 211 ? 34.119 -41.386 -7.246 1.00 45.84 211 ALA A C 1
ATOM 1671 O O . ALA A 1 211 ? 34.924 -40.504 -7.003 1.00 45.84 211 ALA A O 1
ATOM 1672 N N . GLY A 1 212 ? 32.860 -41.011 -7.465 1.00 53.06 212 GLY A N 1
ATOM 1673 C CA . GLY A 1 212 ? 31.724 -41.527 -6.711 1.00 53.06 212 GLY A CA 1
ATOM 1674 C C . GLY A 1 212 ? 31.596 -40.752 -5.403 1.00 53.06 212 GLY A C 1
ATOM 1675 O O . GLY A 1 212 ? 31.985 -41.261 -4.362 1.00 53.06 212 GLY A O 1
ATOM 1676 N N . GLU A 1 213 ? 31.017 -39.551 -5.456 1.00 46.56 213 GLU A N 1
ATOM 1677 C CA . GLU A 1 213 ? 30.532 -38.873 -4.256 1.00 46.56 213 GLU A CA 1
ATOM 1678 C C . GLU A 1 213 ? 29.207 -38.168 -4.564 1.00 46.56 213 GLU A C 1
ATOM 1680 O O . GLU A 1 213 ? 29.104 -37.296 -5.427 1.00 46.56 213 GLU A O 1
ATOM 1685 N N . ALA A 1 214 ? 28.163 -38.674 -3.912 1.00 62.41 214 ALA A N 1
ATOM 1686 C CA . ALA A 1 214 ? 26.795 -38.186 -3.950 1.00 62.41 214 ALA A CA 1
ATOM 1687 C C . ALA A 1 214 ? 26.626 -36.984 -2.988 1.00 62.41 214 ALA A C 1
ATOM 1689 O O . ALA A 1 214 ? 27.443 -36.806 -2.084 1.00 62.41 214 ALA A O 1
ATOM 1690 N N . PRO A 1 215 ? 25.578 -36.159 -3.156 1.00 59.84 215 PRO A N 1
ATOM 1691 C CA . PRO A 1 215 ? 25.415 -34.903 -2.423 1.00 59.84 215 PRO A CA 1
ATOM 1692 C C . PRO A 1 215 ? 24.887 -35.107 -0.989 1.00 59.84 215 PRO A C 1
ATOM 1694 O O . PRO A 1 215 ? 24.052 -35.989 -0.774 1.00 59.84 215 PRO A O 1
ATOM 1697 N N . PRO A 1 216 ? 25.275 -34.264 -0.010 1.00 64.94 216 PRO A N 1
ATOM 1698 C CA . PRO A 1 216 ? 24.634 -34.253 1.295 1.00 64.94 216 PRO A CA 1
ATOM 1699 C C . PRO A 1 216 ? 23.302 -33.496 1.241 1.00 64.94 216 PRO A C 1
ATOM 1701 O O . PRO A 1 216 ? 23.219 -32.270 1.304 1.00 64.94 216 PRO A O 1
ATOM 1704 N N . GLU A 1 217 ? 22.251 -34.298 1.150 1.00 60.09 217 GLU A N 1
ATOM 1705 C CA . GLU A 1 217 ? 20.906 -34.043 1.646 1.00 60.09 217 GLU A CA 1
ATOM 1706 C C . GLU A 1 217 ? 20.949 -33.784 3.171 1.00 60.09 217 GLU A C 1
ATOM 1708 O O . GLU A 1 217 ? 21.258 -34.674 3.960 1.00 60.09 217 GLU A O 1
ATOM 1713 N N . ALA A 1 218 ? 20.655 -32.554 3.601 1.00 55.12 218 ALA A N 1
ATOM 1714 C CA . ALA A 1 218 ? 20.343 -32.215 4.994 1.00 55.12 218 ALA A CA 1
ATOM 1715 C C . A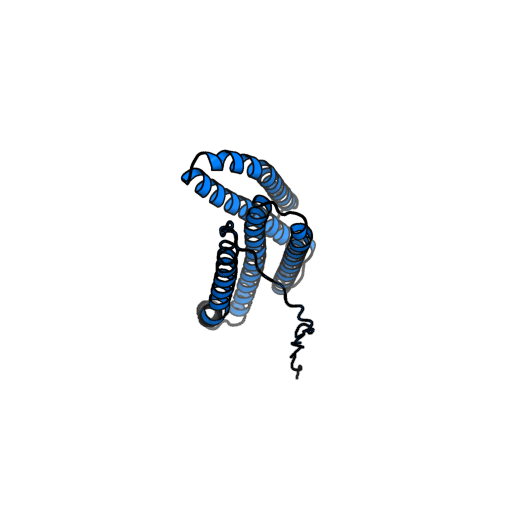LA A 1 218 ? 19.234 -31.147 4.976 1.00 55.12 218 ALA A C 1
ATOM 1717 O O . ALA A 1 218 ? 19.479 -29.979 4.695 1.00 55.12 218 ALA A O 1
ATOM 1718 N N . ALA A 1 219 ? 17.957 -31.523 5.039 1.00 48.31 219 ALA A N 1
ATOM 1719 C CA . ALA A 1 219 ? 17.240 -31.872 6.265 1.00 48.31 219 ALA A CA 1
ATOM 1720 C C . ALA A 1 219 ? 17.353 -30.784 7.354 1.00 48.31 219 ALA A C 1
ATOM 1722 O O . ALA A 1 219 ? 18.166 -30.870 8.271 1.00 48.31 219 ALA A O 1
ATOM 1723 N N . ARG A 1 220 ? 16.465 -29.785 7.288 1.00 51.12 220 ARG A N 1
ATOM 1724 C CA . ARG A 1 220 ? 15.944 -29.108 8.484 1.00 51.12 220 ARG A CA 1
ATOM 1725 C C . ARG A 1 220 ? 14.419 -29.075 8.424 1.00 51.12 220 ARG A C 1
ATOM 1727 O O . ARG A 1 220 ? 13.812 -28.127 7.937 1.00 51.12 220 ARG A O 1
ATOM 1734 N N . ALA A 1 221 ? 13.856 -30.177 8.917 1.00 48.09 221 ALA A N 1
ATOM 1735 C CA . ALA A 1 221 ? 12.578 -30.230 9.614 1.00 48.09 221 ALA A CA 1
ATOM 1736 C C . ALA A 1 221 ? 12.539 -29.100 10.668 1.00 48.09 221 ALA A C 1
ATOM 1738 O O . ALA A 1 221 ? 13.552 -28.796 11.295 1.00 48.09 221 ALA A O 1
ATOM 1739 N N . GLU A 1 222 ? 11.489 -28.286 10.688 1.00 50.31 222 GLU A N 1
ATOM 1740 C CA . GLU A 1 222 ? 10.291 -28.525 11.503 1.00 50.31 222 GLU A CA 1
ATOM 1741 C C . GLU A 1 222 ? 10.607 -28.447 13.009 1.00 50.31 222 GLU A C 1
ATOM 1743 O O . GLU A 1 222 ? 10.892 -29.443 13.661 1.00 50.31 222 GLU A O 1
ATOM 1748 N N . GLU A 1 223 ? 10.537 -27.235 13.567 1.00 52.47 223 GLU A N 1
ATOM 1749 C CA . GLU A 1 223 ? 10.295 -27.028 14.998 1.00 52.47 223 GLU A CA 1
ATOM 1750 C C . GLU A 1 223 ? 9.110 -26.070 15.146 1.00 52.47 223 GLU A C 1
ATOM 1752 O O . GLU A 1 223 ? 9.237 -24.848 15.069 1.00 52.47 223 GLU A O 1
ATOM 1757 N N . ALA A 1 224 ? 7.933 -26.659 15.338 1.00 51.34 224 ALA A N 1
ATOM 1758 C CA . ALA A 1 224 ? 6.802 -26.018 15.985 1.00 51.34 224 ALA A CA 1
ATOM 1759 C C . ALA A 1 224 ? 6.768 -26.488 17.447 1.00 51.34 224 ALA A C 1
ATOM 1761 O O . ALA A 1 224 ? 6.724 -27.696 17.681 1.00 51.34 224 ALA A O 1
ATOM 1762 N N . PRO A 1 225 ? 6.715 -25.584 18.439 1.00 63.62 225 PRO A N 1
ATOM 1763 C CA . PRO A 1 225 ? 6.239 -25.943 19.761 1.00 63.62 225 PRO A CA 1
ATOM 1764 C C . PRO A 1 225 ? 4.819 -25.416 19.990 1.00 63.62 225 PRO A C 1
ATOM 1766 O O . PRO A 1 225 ? 4.564 -24.216 20.049 1.00 63.62 225 PRO A O 1
ATOM 1769 N N . ALA A 1 226 ? 3.919 -26.394 20.078 1.00 53.34 226 ALA A N 1
ATOM 1770 C CA . ALA A 1 226 ? 2.865 -26.566 21.072 1.00 53.34 226 ALA A CA 1
ATOM 1771 C C . ALA A 1 226 ? 2.206 -25.312 21.677 1.00 53.34 226 ALA A C 1
ATOM 1773 O O . ALA A 1 226 ? 2.772 -24.601 22.505 1.00 53.34 226 ALA A O 1
ATOM 1774 N N . ALA A 1 227 ? 0.918 -25.177 21.359 1.00 52.75 227 ALA A N 1
ATOM 1775 C CA . ALA A 1 227 ? -0.057 -24.503 22.198 1.00 52.75 227 ALA A CA 1
ATOM 1776 C C . ALA A 1 227 ? -0.113 -25.143 23.599 1.00 52.75 227 ALA A C 1
ATOM 1778 O O . ALA A 1 227 ? -0.095 -26.369 23.741 1.00 52.75 227 ALA A O 1
ATOM 1779 N N . SER A 1 228 ? -0.203 -24.294 24.619 1.00 68.31 228 SER A N 1
ATOM 1780 C CA . SER A 1 228 ? -0.711 -24.585 25.964 1.00 68.31 228 SER A CA 1
ATOM 1781 C C . SER A 1 228 ? -1.729 -23.509 26.304 1.00 68.31 228 SER A C 1
ATOM 1783 O O . SER A 1 228 ? -1.422 -22.334 25.998 1.00 68.31 228 SER A O 1
#

Radius of gyration: 27.3 Å; chains: 1; bounding box: 78×60×60 Å

Foldseek 3Di:
DQDDPVVLVVLVVVLVVLVVVLVVVLVVLVVQLVPDPVSVVVSLVVNLVSLLVSLVSVLVSLLNCQCNPPDPDDPLVSLVVSLVVLVVVLVVVLVVLVVCVVVDPDPSSVVNNVSNNVSSVVSSVVSVVVSVVVVLLVVQCVPVPDDSSPVSSVVCVVVVCVVVVVVCVVPVVVVVVVVVCVVVVVVPPPPDDDDDDDDDDDDDDDDDDDDDDDDDDDDDDDDDDDDD

Sequence (228 aa):
HVHKEWQVWFMFLWAAALTVVAGLSLPKLEKLAVHGPWAARGVHVLKVVLIMLVAWGYLLWGEWAFYERMFRGDMMFGHMVFSVIATLVCLAVLYIMAVVSGRWTSPQAMETQDITITGISLVAAWSWEHCFNVALDVIGEEYQVGYKGLVPKLVLAILIPAVLLPTYVRHIRTRVIDIEQHEHGHGHADGHSHGQEGHDGEGHGEISKDAGEAPPEAARAEEAPAAS